Protein 1K2E (pdb70)

InterPro domains:
  IPR000086 NUDIX hydrolase domain [PF00293] (9-123)
  IPR000086 NUDIX hydrolase domain [PS51462] (3-138)
  IPR015797 NUDIX hydrolase-like domain superfamily [SSF55811] (6-139)
  IPR020084 NUDIX hydrolase, conserved site [PS00893] (34-55)

Foldseek 3Di:
DEKEFEWEADPQWTWWAQDPPRGATDGFMTHADDPHDNQVRHQVRNCVAFFFGKGFAADDPQDDDPVDGTDHQALDWDFDWDDDVVDIDTYGYRYTYIYTDDTDTDGTDTGRLVCVVVGGHDPPRNVSNVSSVVVVVVVVVVVVVVVVVVVD/DEKEFEWEADPQWTWWAADVPVRFTDGFITHDDPPDDNQVRHQVRNCVAWFFGKGFDADDPADDDPVDTDDHQALDWDFDWDDDPVDIDTYGYRYTYIYTDDTDTDGTDTGRLQCPVVGGHDPCRNVSLLSSLVRCCVVVNDPPVSSDYD

CATH classification: 3.90.79.10

Secondary structure (DSSP, 8-state):
-EEEEEE-EETTEEEEEE-TTT-SEE-SEEEPPTT--HHHHHHHHHHHHHSEEEEE-------BSSSEEE-PPPSEEEEEEEE-SS-EEEEEEEEEEEEEEEE---S-EEEEGGGGGGS-BSTTHHHHHHHHHHHHHHHHHHHHHHHHHTT-/-EEEEEE-EETTEEEEEE-TTT-SEE-SEEEPPTTS-HHHHHHHHHHHHHSEEEEEE------EETTEEE-PPPSEEEEEEEEETTEEEEEEEEEEEEEEEEE---S-EEEEGGGGGGS-B-TTHHHHHHHHHHHHHHTTSS-HHHH---

Solvent-accessible surface area: 15704 Å² total; per-residue (Å²): 68,18,8,0,5,0,0,3,20,52,146,35,79,0,0,0,12,130,33,161,144,77,34,26,40,25,3,1,16,22,94,18,96,157,129,23,18,0,13,90,0,0,64,50,12,0,72,121,25,1,15,0,55,1,62,8,42,35,122,63,85,47,19,126,50,145,54,4,39,13,69,25,21,6,17,0,0,1,21,9,52,10,142,30,138,142,112,67,50,73,28,0,3,0,0,0,4,3,103,95,79,28,47,82,66,142,96,28,71,65,13,13,32,206,66,13,124,174,22,130,15,12,46,11,0,94,92,0,4,62,28,0,68,51,39,53,131,143,74,27,112,115,71,149,118,60,56,54,117,148,147,188,91,21,9,0,11,0,0,3,20,50,148,32,84,0,0,0,13,121,37,202,142,63,36,27,28,30,15,0,10,23,80,16,81,130,136,21,8,0,10,89,0,0,66,82,11,0,87,123,52,0,8,0,47,1,57,9,36,26,121,60,100,46,18,125,39,145,51,5,41,12,69,22,23,6,14,0,0,1,23,10,62,5,159,30,139,114,101,69,54,76,27,1,7,1,4,0,3,5,103,98,80,27,50,95,71,143,92,27,81,63,18,44,7,126,60,4,119,186,50,130,34,30,53,19,4,82,86,2,0,36,23,0,1,46,16,16,86,153,90,64,143,49,69,138,136,48,11,44,37,199

Structure (mmCIF, N/CA/C/O backbone):
data_1K2E
#
_entry.id   1K2E
#
_cell.length_a   52.712
_cell.length_b   72.612
_cell.length_c   85.175
_cell.angle_alpha   90.00
_cell.angle_beta   90.00
_cell.angle_gamma   90.00
#
_symmetry.space_group_name_H-M   'P 21 21 21'
#
loop_
_entity.id
_entity.type
_entity.pdbx_description
1 polymer 'NUDIX HOMOLOG'
2 non-polymer 'SULFATE ION'
3 non-polymer 'NICKEL (II) ION'
4 non-polymer GLYCEROL
5 non-polymer 'ACETIC ACID'
6 water water
#
loop_
_atom_site.group_PDB
_atom_site.id
_atom_site.type_symbol
_atom_site.label_atom_id
_atom_site.label_alt_id
_atom_site.label_comp_id
_atom_site.label_asym_id
_atom_site.label_entity_id
_atom_site.label_seq_id
_atom_site.pdbx_PDB_ins_code
_atom_site.Cartn_x
_atom_site.Cartn_y
_atom_site.Cartn_z
_atom_site.occupancy
_atom_site.B_iso_or_equiv
_atom_site.auth_seq_id
_atom_site.auth_comp_id
_atom_site.auth_asym_id
_atom_site.auth_atom_id
_atom_site.pdbx_PDB_model_num
ATOM 1 N N . MET A 1 1 ? 5.417 12.904 19.021 1.00 21.07 1 MET A N 1
ATOM 2 C CA . MET A 1 1 ? 6.238 13.305 17.848 1.00 21.42 1 MET A CA 1
ATOM 3 C C . MET A 1 1 ? 6.029 14.797 17.595 1.00 16.97 1 MET A C 1
ATOM 4 O O . MET A 1 1 ? 5.035 15.359 18.037 1.00 14.06 1 MET A O 1
ATOM 9 N N . ILE A 1 2 ? 6.983 15.427 16.924 1.00 14.89 2 ILE A N 1
ATOM 10 C CA . ILE A 1 2 ? 6.873 16.851 16.630 1.00 13.25 2 ILE A CA 1
ATOM 11 C C . ILE A 1 2 ? 6.050 17.042 15.361 1.00 12.88 2 ILE A C 1
ATOM 12 O O . ILE A 1 2 ? 6.284 16.404 14.332 1.00 12.50 2 ILE A O 1
ATOM 17 N N . VAL A 1 3 ? 5.085 17.933 15.421 1.00 11.66 3 VAL A N 1
ATOM 18 C CA . VAL A 1 3 ? 4.280 18.208 14.242 1.00 11.68 3 VAL A CA 1
ATOM 19 C C . VAL A 1 3 ? 4.203 19.721 14.095 1.00 11.56 3 VAL A C 1
ATOM 20 O O . VAL A 1 3 ? 4.641 20.479 14.961 1.00 12.15 3 VAL A O 1
ATOM 24 N N . THR A 1 4 ? 3.638 20.175 13.000 1.00 12.16 4 THR A N 1
ATOM 25 C CA . THR A 1 4 ? 3.525 21.618 12.830 1.00 11.55 4 THR A CA 1
ATOM 26 C C . THR A 1 4 ? 2.218 21.909 12.080 1.00 11.38 4 THR A C 1
ATOM 27 O O . THR A 1 4 ? 1.684 21.058 11.350 1.00 13.49 4 THR A O 1
ATOM 31 N N . SER A 1 5 ? 1.694 23.109 12.271 1.00 10.59 5 SER A N 1
ATOM 32 C CA . SER A 1 5 ? 0.431 23.528 11.646 1.00 11.52 5 SER A CA 1
ATOM 33 C C . SER A 1 5 ? 0.558 24.981 11.180 1.00 10.64 5 SER A C 1
ATOM 34 O O . SER A 1 5 ? 1.400 25.721 11.670 1.00 9.39 5 SER A O 1
ATOM 37 N N . GLY A 1 6 ? -0.278 25.390 10.224 1.00 12.60 6 GLY A N 1
ATOM 38 C CA . GLY A 1 6 ? -0.216 26.770 9.767 1.00 9.35 6 GLY A CA 1
ATOM 39 C C . GLY A 1 6 ? -1.602 27.396 9.841 1.00 9.73 6 GLY A C 1
ATOM 40 O O . GLY A 1 6 ? -2.586 26.811 9.387 1.00 10.33 6 GLY A O 1
ATOM 41 N N . VAL A 1 7 ? -1.665 28.603 10.393 1.00 8.83 7 VAL A N 1
ATOM 42 C CA . VAL A 1 7 ? -2.933 29.315 10.554 1.00 6.52 7 VAL A CA 1
ATOM 43 C C . VAL A 1 7 ? -2.958 30.469 9.535 1.00 9.68 7 VAL A C 1
ATOM 44 O O . VAL A 1 7 ? -2.159 31.411 9.646 1.00 10.72 7 VAL A O 1
ATOM 48 N N . LEU A 1 8 ? -3.871 30.375 8.571 1.00 9.77 8 LEU A N 1
ATOM 49 C CA . LEU A 1 8 ? -3.977 31.382 7.496 1.00 9.60 8 LEU A CA 1
ATOM 50 C C . LEU A 1 8 ? -5.354 32.006 7.593 1.00 9.74 8 LEU A C 1
ATOM 51 O O . LEU A 1 8 ? -6.351 31.316 7.427 1.00 11.54 8 LEU A O 1
ATOM 56 N N . VAL A 1 9 ? -5.398 33.296 7.885 1.00 11.30 9 VAL A N 1
ATOM 57 C CA . VAL A 1 9 ? -6.663 33.998 8.006 1.00 12.61 9 VAL A CA 1
ATOM 58 C C . VAL A 1 9 ? -6.647 35.158 7.009 1.00 13.59 9 VAL A C 1
ATOM 59 O O . VAL A 1 9 ? -5.705 35.985 7.016 1.00 12.99 9 VAL A O 1
ATOM 63 N N . GLU A 1 10 ? -7.675 35.203 6.169 1.00 12.50 10 GLU A N 1
ATOM 64 C CA . GLU A 1 10 ? -7.812 36.279 5.178 1.00 15.29 10 GLU A CA 1
ATOM 65 C C . GLU A 1 10 ? -9.273 36.735 5.145 1.00 15.71 10 GLU A C 1
ATOM 66 O O . GLU A 1 10 ? -10.165 35.907 5.040 1.00 15.43 10 GLU A O 1
ATOM 72 N N . ASN A 1 11 ? -9.488 38.051 5.216 1.00 17.86 11 ASN A N 1
ATOM 73 C CA . ASN A 1 11 ? -10.851 38.604 5.146 1.00 20.51 11 ASN A CA 1
ATOM 74 C C . ASN A 1 11 ? -11.832 37.894 6.090 1.00 19.44 11 ASN A C 1
ATOM 75 O O . ASN A 1 11 ? -12.917 37.509 5.676 1.00 19.28 11 ASN A O 1
ATOM 80 N N . GLY A 1 12 ? -11.433 37.731 7.348 1.00 17.67 12 GLY A N 1
ATOM 81 C CA . GLY A 1 12 ? -12.290 37.108 8.332 1.00 16.89 12 GLY A CA 1
ATOM 82 C C . GLY A 1 12 ? -12.557 35.626 8.164 1.00 15.53 12 GLY A C 1
ATOM 83 O O . GLY A 1 12 ? -13.483 35.103 8.787 1.00 17.31 12 GLY A O 1
ATOM 84 N N . LYS A 1 13 ? -11.790 34.940 7.332 1.00 15.46 13 LYS A N 1
ATOM 85 C CA . LYS A 1 13 ? -12.016 33.507 7.157 1.00 14.97 13 LYS A CA 1
ATOM 86 C C . LYS A 1 13 ? -10.708 32.785 7.422 1.00 14.83 13 LYS A C 1
ATOM 87 O O . LYS A 1 13 ? -9.651 33.318 7.102 1.00 11.89 13 LYS A O 1
ATOM 9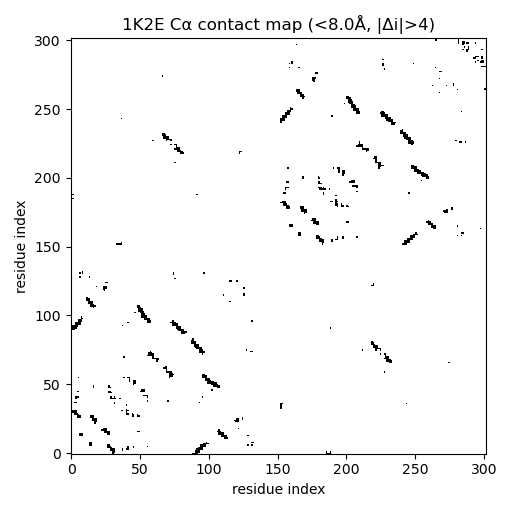3 N N . VAL A 1 14 ? -10.786 31.581 7.974 1.00 13.10 14 VAL A N 1
ATOM 94 C CA . VAL A 1 14 ? -9.577 30.806 8.240 1.00 12.94 14 VAL A CA 1
ATOM 95 C C . VAL A 1 14 ? -9.620 29.556 7.355 1.00 12.98 14 VAL A C 1
ATOM 96 O O . VAL A 1 14 ? -10.676 28.931 7.193 1.00 10.59 14 VAL A O 1
ATOM 100 N N . LEU A 1 15 ? -8.478 29.195 6.772 1.00 10.76 15 LEU A N 1
ATOM 101 C CA . LEU A 1 15 ? -8.471 28.034 5.889 1.00 7.69 15 LEU A CA 1
ATOM 102 C C . LEU A 1 15 ? -8.274 26.758 6.680 1.00 11.41 15 LEU A C 1
ATOM 103 O O . LEU A 1 15 ? -7.205 26.555 7.224 1.00 12.41 15 LEU A O 1
ATOM 108 N N . LEU A 1 16 ? -9.302 25.897 6.727 1.00 11.80 16 LEU A N 1
ATOM 109 C CA . LEU A 1 16 ? -9.176 24.649 7.465 1.00 10.44 16 LEU A CA 1
ATOM 110 C C . LEU A 1 16 ? -9.397 23.488 6.506 1.00 11.46 16 LEU A C 1
ATOM 111 O O . LEU A 1 16 ? -10.037 23.645 5.459 1.00 12.62 16 LEU A O 1
ATOM 116 N N . VAL A 1 17 ? -8.895 22.318 6.907 1.00 11.00 17 VAL A N 1
ATOM 117 C CA . VAL A 1 17 ? -9.052 21.109 6.106 1.00 10.16 17 VAL A CA 1
ATOM 118 C C . VAL A 1 17 ? -9.631 20.045 7.010 1.00 12.84 17 VAL A C 1
ATOM 119 O O . VAL A 1 17 ? -9.571 20.174 8.236 1.00 13.63 17 VAL A O 1
ATOM 123 N N . LYS A 1 18 ? -10.230 19.017 6.424 1.00 11.49 18 LYS A N 1
ATOM 124 C CA . LYS A 1 18 ? -10.752 17.936 7.247 1.00 13.61 18 LYS A CA 1
ATOM 125 C C . LYS A 1 18 ? -9.568 17.084 7.733 1.00 12.14 18 LYS A C 1
ATOM 126 O O . LYS A 1 18 ? -8.680 16.713 6.964 1.00 13.68 18 LYS A O 1
ATOM 132 N N . HIS A 1 19 ? -9.550 16.786 9.027 1.00 11.00 19 HIS A N 1
ATOM 133 C CA . HIS A 1 19 ? -8.489 15.965 9.607 1.00 12.38 19 HIS A CA 1
ATOM 134 C C . HIS A 1 19 ? -8.524 14.634 8.879 1.00 14.95 19 HIS A C 1
ATOM 135 O O . HIS A 1 19 ? -9.590 14.053 8.700 1.00 16.01 19 HIS A O 1
ATOM 142 N N . LYS A 1 20 ? -7.352 14.165 8.453 1.00 19.19 20 LYS A N 1
ATOM 143 C CA . LYS A 1 20 ? -7.243 12.942 7.662 1.00 22.10 20 LYS A CA 1
ATOM 144 C C . LYS A 1 20 ? -7.876 11.715 8.269 1.00 21.39 20 LYS A C 1
ATOM 145 O O . LYS A 1 20 ? -8.400 10.872 7.542 1.00 23.26 20 LYS A O 1
ATOM 151 N N . ARG A 1 21 ? -7.811 11.601 9.592 1.00 19.63 21 ARG A N 1
ATOM 152 C CA . ARG A 1 21 ? -8.398 10.454 10.265 1.00 22.49 21 ARG A CA 1
ATOM 153 C C . ARG A 1 21 ? -9.679 10.713 11.059 1.00 22.58 21 ARG A C 1
ATOM 154 O O . ARG A 1 21 ? -10.520 9.823 11.142 1.00 19.23 21 ARG A O 1
ATOM 162 N N . LEU A 1 22 ? -9.819 11.919 11.631 1.00 19.43 22 LEU A N 1
ATOM 163 C CA . LEU A 1 22 ? -10.980 12.280 12.464 1.00 15.33 22 LEU A CA 1
ATOM 164 C C . LEU A 1 22 ? -12.065 13.114 11.753 1.00 14.49 22 LEU A C 1
ATOM 165 O O . LEU A 1 22 ? -13.156 13.291 12.298 1.00 14.57 22 LEU A O 1
ATOM 170 N N . GLY A 1 23 ? -11.736 13.643 10.574 1.00 15.50 23 GLY A N 1
ATOM 171 C CA . GLY A 1 23 ? -12.665 14.426 9.767 1.00 15.26 23 GLY A CA 1
ATOM 172 C C . GLY A 1 23 ? -12.858 15.845 10.250 1.00 12.46 23 GLY A C 1
ATOM 173 O O . GLY A 1 23 ? -13.033 16.777 9.428 1.00 14.42 23 GLY A O 1
ATOM 174 N N . VAL A 1 24 ? -12.819 16.030 11.568 1.00 13.42 24 VAL A N 1
ATOM 175 C CA . VAL A 1 24 ? -13.039 17.360 12.135 1.00 12.16 24 VAL A CA 1
ATOM 176 C C . VAL A 1 24 ? -12.114 18.384 11.512 1.00 12.54 24 VAL A C 1
ATOM 177 O O . VAL A 1 24 ? -10.996 18.066 11.110 1.00 12.89 24 VAL A O 1
ATOM 181 N N . TYR A 1 25 ? -12.569 19.633 11.477 1.00 11.51 25 TYR A N 1
ATOM 182 C CA . TYR A 1 25 ? -11.775 20.666 10.827 1.00 10.30 25 TYR A CA 1
ATOM 183 C C . TYR A 1 25 ? -10.571 21.096 11.614 1.00 12.03 25 TYR A C 1
ATOM 184 O O . TYR A 1 25 ? -10.645 21.341 12.803 1.00 9.83 25 TYR A O 1
ATOM 193 N N . ILE A 1 26 ? -9.452 21.253 10.915 1.00 9.81 26 ILE A N 1
ATOM 194 C CA . ILE A 1 26 ? -8.218 21.612 11.585 1.00 10.87 26 ILE A CA 1
ATOM 195 C C . ILE A 1 26 ? -7.349 22.431 10.644 1.00 11.83 26 ILE A C 1
ATOM 196 O O . ILE A 1 26 ? -7.591 22.410 9.439 1.00 8.54 26 ILE A O 1
ATOM 201 N N . TYR A 1 27 ? -6.376 23.171 11.196 1.00 10.15 27 TYR A N 1
ATOM 202 C CA . TYR A 1 27 ? -5.489 23.929 10.336 1.00 10.13 27 TYR A CA 1
ATOM 203 C C . TYR A 1 27 ? -4.615 22.928 9.638 1.00 11.46 27 TYR A C 1
ATOM 204 O O . TYR A 1 27 ? -4.320 21.858 10.179 1.00 10.20 27 TYR A O 1
ATOM 213 N N . PRO A 1 28 ? -4.171 23.254 8.408 1.00 9.62 28 PRO A N 1
ATOM 214 C CA . PRO A 1 28 ? -3.309 22.295 7.707 1.00 10.56 28 PRO A CA 1
ATOM 215 C C . PRO A 1 28 ? -2.015 22.107 8.512 1.00 13.27 28 PRO A C 1
ATOM 216 O O . PRO A 1 28 ? -1.526 23.033 9.172 1.00 12.61 28 PRO A O 1
ATOM 220 N N . GLY A 1 29 ? -1.451 20.909 8.430 1.00 13.92 29 GLY A N 1
ATOM 221 C CA . GLY A 1 29 ? -0.215 20.607 9.125 1.00 14.58 29 GLY A CA 1
ATOM 222 C C . GLY A 1 29 ? 0.059 19.113 9.088 1.00 14.29 29 GLY A C 1
ATOM 223 O O . GLY A 1 29 ? -0.640 18.340 8.400 1.00 14.45 29 GLY A O 1
ATOM 224 N N . GLY A 1 30 ? 1.067 18.698 9.841 1.00 14.97 30 GLY A N 1
ATOM 225 C CA . GLY A 1 30 ? 1.397 17.290 9.887 1.00 14.41 30 GLY A CA 1
ATOM 226 C C . GLY A 1 30 ? 2.737 17.093 10.546 1.00 15.06 30 GLY A C 1
ATOM 227 O O . GLY A 1 30 ? 3.352 18.026 11.065 1.00 13.28 30 GLY A O 1
ATOM 228 N N . HIS A 1 31 ? 3.217 15.859 10.483 1.00 16.40 31 HIS A N 1
ATOM 229 C CA . HIS A 1 31 ? 4.483 15.498 11.110 1.00 16.69 31 HIS A CA 1
ATOM 230 C C . HIS A 1 31 ? 5.689 16.163 10.446 1.00 17.04 31 HIS A C 1
ATOM 231 O O . HIS A 1 31 ? 5.697 16.377 9.244 1.00 15.78 31 HIS A O 1
ATOM 238 N N . VAL A 1 32 ? 6.705 16.503 11.220 1.00 16.67 32 VAL A N 1
ATOM 239 C CA . VAL A 1 32 ? 7.905 17.085 10.629 1.00 18.54 32 VAL A CA 1
ATOM 240 C C . VAL A 1 32 ? 8.700 15.850 10.185 1.00 22.63 32 VAL A C 1
ATOM 241 O O . VAL A 1 32 ? 8.919 14.965 11.005 1.00 24.75 32 VAL A O 1
ATOM 245 N N . GLU A 1 33 ? 9.084 15.767 8.904 1.00 24.25 33 GLU A N 1
ATOM 246 C CA . GLU A 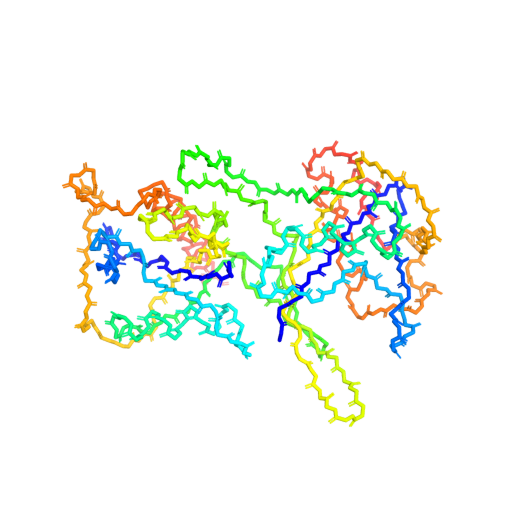1 33 ? 9.828 14.589 8.401 1.00 30.16 33 GLU A CA 1
ATOM 247 C C . GLU A 1 33 ? 11.237 14.561 8.983 1.00 32.47 33 GLU A C 1
ATOM 248 O O . GLU A 1 33 ? 11.722 15.560 9.501 1.00 28.01 33 GLU A O 1
ATOM 254 N N . HIS A 1 34 ? 11.897 13.411 8.872 1.00 36.75 34 HIS A N 1
ATOM 255 C CA . HIS A 1 34 ? 13.233 13.215 9.440 1.00 40.30 34 HIS A CA 1
ATOM 256 C C . HIS A 1 34 ? 14.300 14.274 9.227 1.00 38.51 34 HIS A C 1
ATOM 257 O O . HIS A 1 34 ? 14.945 14.695 10.190 1.00 40.52 34 HIS A O 1
ATOM 264 N N . ASN A 1 35 ? 14.557 14.697 8.007 1.00 35.87 35 ASN A N 1
ATOM 265 C CA . ASN A 1 35 ? 15.565 15.739 7.940 1.00 36.30 35 ASN A CA 1
ATOM 266 C C . ASN A 1 35 ? 15.002 17.071 7.458 1.00 33.58 35 ASN A C 1
ATOM 267 O O . ASN A 1 35 ? 15.669 17.783 6.715 1.00 35.54 35 ASN A O 1
ATOM 272 N N . GLU A 1 36 ? 13.773 17.416 7.838 1.00 26.66 36 GLU A N 1
ATOM 273 C CA . GLU A 1 36 ? 13.284 18.730 7.406 1.00 21.22 36 GLU A CA 1
ATOM 274 C C . GLU A 1 36 ? 13.070 19.553 8.660 1.00 18.12 36 GLU A C 1
ATOM 275 O O . GLU A 1 36 ? 12.889 19.003 9.748 1.00 15.02 36 GLU A O 1
ATOM 281 N N . THR A 1 37 ? 13.120 20.865 8.524 1.00 16.20 37 THR A N 1
ATOM 282 C CA . THR A 1 37 ? 12.913 21.732 9.674 1.00 15.69 37 THR A CA 1
ATOM 283 C C . THR A 1 37 ? 11.396 21.945 9.785 1.00 14.03 37 THR A C 1
ATOM 284 O O . THR A 1 37 ? 10.671 21.647 8.837 1.00 14.74 37 THR A O 1
ATOM 288 N N . PRO A 1 38 ? 10.902 22.394 10.966 1.00 12.73 38 PRO A N 1
ATOM 289 C CA . PRO A 1 38 ? 9.458 22.642 11.123 1.00 13.19 38 PRO A CA 1
ATOM 290 C C . PRO A 1 38 ? 9.011 23.723 10.124 1.00 10.20 38 PRO A C 1
ATOM 291 O O . PRO A 1 38 ? 7.865 23.764 9.724 1.00 11.38 38 PRO A O 1
ATOM 295 N N . ILE A 1 39 ? 9.920 24.639 9.800 1.00 10.79 39 ILE A N 1
ATOM 296 C CA . ILE A 1 39 ? 9.616 25.708 8.839 1.00 10.80 39 ILE A CA 1
ATOM 297 C C . ILE A 1 39 ? 9.352 25.085 7.458 1.00 11.88 39 ILE A C 1
ATOM 298 O O . ILE A 1 39 ? 8.355 25.407 6.789 1.00 13.29 39 ILE A O 1
ATOM 303 N N . GLU A 1 40 ? 10.246 24.198 7.020 1.00 11.82 40 GLU A N 1
ATOM 304 C CA . GLU A 1 40 ? 10.048 23.536 5.723 1.00 12.82 40 GLU A CA 1
ATOM 305 C C . GLU A 1 40 ? 8.797 22.646 5.787 1.00 11.52 40 GLU A C 1
ATOM 306 O O . GLU A 1 40 ? 8.039 22.537 4.817 1.00 10.56 40 GLU A O 1
ATOM 312 N N . ALA A 1 41 ? 8.590 21.997 6.920 1.00 10.43 41 ALA A N 1
ATOM 313 C CA . ALA A 1 41 ? 7.440 21.107 7.049 1.00 12.98 41 ALA A CA 1
ATOM 314 C C . ALA A 1 41 ? 6.106 21.818 6.945 1.00 13.15 41 ALA A C 1
ATOM 315 O O . ALA A 1 41 ? 5.160 21.327 6.293 1.00 12.95 41 ALA A O 1
ATOM 317 N N . VAL A 1 42 ? 5.981 22.960 7.619 1.00 12.26 42 VAL A N 1
ATOM 318 C CA . VAL A 1 42 ? 4.663 23.603 7.555 1.00 12.29 42 VAL A CA 1
ATOM 319 C C . VAL A 1 42 ? 4.386 24.079 6.105 1.00 13.15 42 VAL A C 1
ATOM 320 O O . VAL A 1 42 ? 3.272 23.981 5.611 1.00 10.39 42 VAL A O 1
ATOM 324 N N . LYS A 1 43 ? 5.406 24.584 5.425 1.00 11.49 43 LYS A N 1
ATOM 325 C CA . LYS A 1 43 ? 5.211 25.016 4.010 1.00 13.64 43 LYS A CA 1
ATOM 326 C C . LYS A 1 43 ? 4.760 23.844 3.154 1.00 13.04 43 LYS A C 1
ATOM 327 O O . LYS A 1 43 ? 3.804 23.933 2.376 1.00 14.60 43 LYS A O 1
ATOM 333 N N . ARG A 1 44 ? 5.497 22.738 3.276 1.00 12.30 44 ARG A N 1
ATOM 334 C CA . ARG A 1 44 ? 5.186 21.527 2.506 1.00 12.66 44 ARG A CA 1
ATOM 335 C C . ARG A 1 44 ? 3.790 20.997 2.794 1.00 12.95 44 ARG A C 1
ATOM 336 O O . ARG A 1 44 ? 2.994 20.723 1.880 1.00 13.99 44 ARG A O 1
ATOM 344 N N . GLU A 1 45 ? 3.488 20.816 4.076 1.00 11.98 45 GLU A N 1
ATOM 345 C CA . GLU A 1 45 ? 2.160 20.323 4.447 1.00 13.79 45 GLU A CA 1
ATOM 346 C C . GLU A 1 45 ? 1.021 21.216 3.989 1.00 11.75 45 GLU A C 1
ATOM 347 O O . GLU A 1 45 ? -0.025 20.722 3.555 1.00 11.99 45 GLU A O 1
ATOM 353 N N . PHE A 1 46 ? 1.202 22.520 4.116 1.00 11.67 46 PHE A N 1
ATOM 354 C CA . PHE A 1 46 ? 0.130 23.435 3.756 1.00 13.85 46 PHE A CA 1
ATOM 355 C C . PHE A 1 46 ? -0.148 23.333 2.248 1.00 15.32 46 PHE A C 1
ATOM 356 O O . PHE A 1 46 ? -1.305 23.200 1.829 1.00 14.76 46 PHE A O 1
ATOM 364 N N . GLU A 1 47 ? 0.908 23.339 1.436 1.00 17.42 47 GLU A N 1
ATOM 365 C CA . GLU A 1 47 ? 0.687 23.258 0.003 1.00 18.34 47 GLU A CA 1
ATOM 366 C C . GLU A 1 47 ? 0.205 21.886 -0.466 1.00 18.37 47 GLU A C 1
ATOM 367 O O . GLU A 1 47 ? -0.619 21.809 -1.368 1.00 16.39 47 GLU A O 1
ATOM 373 N N . GLU A 1 48 ? 0.639 20.811 0.180 1.00 19.00 48 GLU A N 1
ATOM 374 C CA . GLU A 1 48 ? 0.165 19.487 -0.200 1.00 20.18 48 GLU A CA 1
ATOM 375 C C . GLU A 1 48 ? -1.297 19.317 0.186 1.00 19.11 48 GLU A C 1
ATOM 376 O O . GLU A 1 48 ? -2.053 18.688 -0.537 1.00 18.87 48 GLU A O 1
ATOM 382 N N . GLU A 1 49 ? -1.698 19.878 1.325 1.00 15.67 49 GLU A N 1
ATOM 383 C CA . GLU A 1 49 ? -3.070 19.714 1.769 1.00 16.54 49 GLU A CA 1
ATOM 384 C C . GLU A 1 49 ? -4.082 20.694 1.220 1.00 16.25 49 GLU A C 1
ATOM 385 O O . GLU A 1 49 ? -5.266 20.402 1.267 1.00 16.42 49 GLU A O 1
ATOM 391 N N . THR A 1 50 ? -3.636 21.832 0.694 1.00 15.34 50 THR A N 1
ATOM 392 C CA . THR A 1 50 ? -4.573 22.833 0.198 1.00 15.65 50 THR A CA 1
ATOM 393 C C . THR A 1 50 ? -4.279 23.415 -1.181 1.00 16.39 50 THR A C 1
ATOM 394 O O . THR A 1 50 ? -5.149 24.066 -1.762 1.00 18.79 50 THR A O 1
ATOM 398 N N . GLY A 1 51 ? -3.037 23.241 -1.641 1.00 16.20 51 GLY A N 1
ATOM 399 C CA . GLY A 1 51 ? -2.604 23.798 -2.914 1.00 15.87 51 GLY A CA 1
ATOM 400 C C . GLY A 1 51 ? -2.106 25.230 -2.769 1.00 18.86 51 GLY A C 1
ATOM 401 O O . GLY A 1 51 ? -1.601 25.840 -3.723 1.00 16.32 51 GLY A O 1
ATOM 402 N N . ILE A 1 52 ? -2.262 25.800 -1.574 1.00 17.11 52 ILE A N 1
ATOM 403 C CA . ILE A 1 52 ? -1.829 27.174 -1.355 1.00 16.88 52 ILE A CA 1
ATOM 404 C C . ILE A 1 52 ? -0.410 27.219 -0.793 1.00 16.40 52 ILE A C 1
ATOM 405 O O . ILE A 1 52 ? -0.045 26.398 0.057 1.00 15.15 52 ILE A O 1
ATOM 410 N N . VAL A 1 53 ? 0.394 28.147 -1.314 1.00 13.85 53 VAL A N 1
ATOM 411 C CA . VAL A 1 53 ? 1.780 28.300 -0.854 1.00 15.00 53 VAL A CA 1
ATOM 412 C C . VAL A 1 53 ? 1.819 29.379 0.226 1.00 12.67 53 VAL A C 1
ATOM 413 O O . VAL A 1 53 ? 1.257 30.477 0.060 1.00 12.09 53 VAL A O 1
ATOM 417 N N . VAL A 1 54 ? 2.477 29.083 1.344 1.00 11.36 54 VAL A N 1
ATOM 418 C CA . VAL A 1 54 ? 2.534 30.051 2.435 1.00 11.87 54 VAL A CA 1
ATOM 419 C C . VAL A 1 54 ? 3.929 30.256 2.951 1.00 11.59 54 VAL A C 1
ATOM 420 O O . VAL A 1 54 ? 4.838 29.510 2.624 1.00 13.12 54 VAL A O 1
ATOM 424 N N . GLU A 1 55 ? 4.085 31.281 3.774 1.00 13.76 55 GLU A N 1
ATOM 425 C CA . GLU A 1 55 ? 5.371 31.568 4.417 1.00 14.84 55 GLU A CA 1
ATOM 426 C C . GLU A 1 55 ? 5.041 31.779 5.904 1.00 13.88 55 GLU A C 1
ATOM 427 O O . GLU A 1 55 ? 4.169 32.578 6.242 1.00 13.33 55 GLU A O 1
ATOM 433 N N . PRO A 1 56 ? 5.709 31.045 6.801 1.00 13.25 56 PRO A N 1
ATOM 434 C CA . PRO A 1 56 ? 5.458 31.202 8.251 1.00 13.17 56 PRO A CA 1
ATOM 435 C C . PRO A 1 56 ? 5.976 32.576 8.674 1.00 16.08 56 PRO A C 1
ATOM 436 O O . PRO A 1 56 ? 7.038 33.001 8.217 1.00 14.62 56 PRO A O 1
ATOM 440 N N . ILE A 1 57 ? 5.229 33.292 9.506 1.00 13.74 57 ILE A N 1
ATOM 441 C CA . ILE A 1 57 ? 5.703 34.585 9.999 1.00 14.83 57 ILE A CA 1
ATOM 442 C C . ILE A 1 57 ? 5.764 34.421 11.499 1.00 15.46 57 ILE A C 1
ATOM 443 O O . ILE A 1 57 ? 5.544 33.307 11.993 1.00 18.16 57 ILE A O 1
ATOM 448 N N . GLY A 1 58 ? 6.101 35.464 12.252 1.00 13.95 58 GLY A N 1
ATOM 449 C CA . GLY A 1 58 ? 6.202 35.256 13.692 1.00 12.62 58 GLY A CA 1
ATOM 450 C C . GLY A 1 58 ? 7.305 36.153 14.214 1.00 13.09 58 GLY A C 1
ATOM 451 O O . GLY A 1 58 ? 8.124 36.642 13.455 1.00 12.93 58 GLY A O 1
ATOM 452 N N . PHE A 1 59 ? 7.327 36.371 15.517 1.00 13.27 59 PHE A N 1
ATOM 453 C CA . PHE A 1 59 ? 8.326 37.254 16.090 1.00 14.32 59 PHE A CA 1
ATOM 454 C C . PHE A 1 59 ? 9.752 36.753 15.864 1.00 17.06 59 PHE A C 1
ATOM 455 O O . PHE A 1 59 ? 10.006 35.561 15.921 1.00 14.17 59 PHE A O 1
ATOM 463 N N . THR A 1 60 ? 10.669 37.673 15.596 1.00 14.03 60 THR A N 1
ATOM 464 C CA . THR A 1 60 ? 12.063 37.310 15.506 1.00 15.57 60 THR A CA 1
ATOM 465 C C . THR A 1 60 ? 12.862 38.492 16.039 1.00 17.91 60 THR A C 1
ATOM 466 O O . THR A 1 60 ? 12.431 39.644 15.866 1.00 16.71 60 THR A O 1
ATOM 470 N N . TYR A 1 61 ? 14.003 38.209 16.668 1.00 13.95 61 TYR A N 1
ATOM 471 C CA . TYR A 1 61 ? 14.890 39.259 17.122 1.00 17.33 61 TYR A CA 1
ATOM 472 C C . TYR A 1 61 ? 15.686 39.740 15.900 1.00 19.24 61 TYR A C 1
ATOM 473 O O . TYR A 1 61 ? 16.288 40.795 15.935 1.00 23.34 61 TYR A O 1
ATOM 482 N N . GLY A 1 62 ? 15.672 38.984 14.806 1.00 21.26 62 GLY A N 1
ATOM 483 C CA . GLY A 1 62 ? 16.417 39.410 13.626 1.00 20.91 62 GLY A CA 1
ATOM 484 C C . GLY A 1 62 ? 17.864 38.904 13.557 1.00 24.34 62 GLY A C 1
ATOM 485 O O . GLY A 1 62 ? 18.672 39.420 12.775 1.00 24.82 62 GLY A O 1
ATOM 486 N N . ILE A 1 63 ? 18.218 37.894 14.353 1.00 21.63 63 ILE A N 1
ATOM 487 C CA . ILE A 1 63 ? 19.607 37.393 14.319 1.00 20.56 63 ILE A CA 1
ATOM 488 C C . ILE A 1 63 ? 19.866 36.659 13.005 1.00 20.05 63 ILE A C 1
ATOM 489 O O . ILE A 1 63 ? 19.116 35.765 12.607 1.00 17.64 63 ILE A O 1
ATOM 494 N N . ILE A 1 64 ? 20.934 37.049 12.321 1.00 17.91 64 ILE A N 1
ATOM 495 C CA . ILE A 1 64 ? 21.306 36.401 11.101 1.00 18.87 64 ILE A CA 1
ATOM 496 C C . ILE A 1 64 ? 22.785 36.707 10.790 1.00 23.17 64 ILE A C 1
ATOM 497 O O . ILE A 1 64 ? 23.237 37.892 10.792 1.00 20.85 64 ILE A O 1
ATOM 502 N N . ASP A 1 65 ? 23.540 35.635 10.595 1.00 21.43 65 ASP A N 1
ATOM 503 C CA . ASP A 1 65 ? 24.944 35.771 10.243 1.00 22.52 65 ASP A CA 1
ATOM 504 C C . ASP A 1 65 ? 25.444 34.479 9.650 1.00 21.85 65 ASP A C 1
ATOM 505 O O . ASP A 1 65 ? 24.648 33.611 9.291 1.00 19.14 65 ASP A O 1
ATOM 510 N N . GLU A 1 66 ? 26.762 34.364 9.532 1.00 21.52 66 GLU A N 1
ATOM 511 C CA . GLU A 1 66 ? 27.400 33.211 8.913 1.00 23.16 66 GLU A CA 1
ATOM 512 C C . GLU A 1 66 ? 27.287 31.929 9.704 1.00 19.51 66 GLU A C 1
ATOM 513 O O . GLU A 1 66 ? 27.512 30.842 9.161 1.00 18.31 66 GLU A O 1
ATOM 519 N N . ASN A 1 67 ? 26.940 32.066 10.979 1.00 16.25 67 ASN A N 1
ATOM 520 C CA . ASN A 1 67 ? 26.855 30.926 11.862 1.00 14.96 67 ASN A CA 1
ATOM 521 C C . ASN A 1 67 ? 25.441 30.460 12.158 1.00 14.68 67 ASN A C 1
ATOM 522 O O . ASN A 1 67 ? 25.255 29.306 12.530 1.00 13.56 67 ASN A O 1
ATOM 527 N N . ALA A 1 68 ? 24.460 31.346 11.993 1.00 15.01 68 ALA A N 1
ATOM 528 C CA . ALA A 1 68 ? 23.085 30.930 12.292 1.00 14.40 68 ALA A CA 1
ATOM 529 C C . ALA A 1 68 ? 22.069 31.916 11.781 1.00 16.69 68 ALA A C 1
ATOM 530 O O . ALA A 1 68 ? 22.348 33.121 11.662 1.00 18.75 68 ALA A O 1
ATOM 532 N N . VAL A 1 69 ? 20.875 31.424 11.497 1.00 13.64 69 VAL A N 1
ATOM 533 C CA . VAL A 1 69 ? 19.818 32.333 11.073 1.00 14.83 69 VAL A CA 1
ATOM 534 C C . VAL A 1 69 ? 18.598 32.068 11.978 1.00 15.13 69 VAL A C 1
ATOM 535 O O . VAL A 1 69 ? 18.187 30.925 12.177 1.00 16.15 69 VAL A O 1
ATOM 539 N N . GLU A 1 70 ? 18.065 33.116 12.575 1.00 12.02 70 GLU A N 1
ATOM 540 C CA . GLU A 1 70 ? 16.916 32.944 13.470 1.00 12.75 70 GLU A CA 1
ATOM 541 C C . GLU A 1 70 ? 15.665 32.586 12.663 1.00 12.35 70 GLU A C 1
ATOM 542 O O . GLU A 1 70 ? 15.516 33.054 11.544 1.00 13.49 70 GLU A O 1
ATOM 548 N N . ARG A 1 71 ? 14.791 31.718 13.201 1.00 11.74 71 ARG A N 1
ATOM 549 C CA . ARG A 1 71 ? 13.512 31.429 12.515 1.00 11.86 71 ARG A CA 1
ATOM 550 C C . ARG A 1 71 ? 12.378 31.990 13.368 1.00 11.95 71 ARG A C 1
ATOM 551 O O . ARG A 1 71 ? 12.503 32.119 14.594 1.00 11.95 71 ARG A O 1
ATOM 559 N N . PRO A 1 72 ? 11.252 32.319 12.731 1.00 12.03 72 PRO A N 1
ATOM 560 C CA . PRO A 1 72 ? 10.150 32.884 13.497 1.00 12.83 72 PRO A CA 1
ATOM 561 C C . PRO A 1 72 ? 9.513 32.026 14.548 1.00 12.84 72 PRO A C 1
ATOM 562 O O . PRO A 1 72 ? 9.401 30.805 14.424 1.00 11.19 72 PRO A O 1
ATOM 566 N N . MET A 1 73 ? 9.097 32.699 15.612 1.00 11.93 73 MET A N 1
ATOM 567 C CA . MET A 1 73 ? 8.436 32.022 16.711 1.00 11.74 73 MET A CA 1
ATOM 568 C C . MET A 1 73 ? 7.038 31.558 16.300 1.00 9.44 73 MET A C 1
ATOM 569 O O . MET A 1 73 ? 6.312 32.273 15.607 1.00 12.44 73 MET A O 1
ATOM 574 N N . PRO A 1 74 ? 6.648 30.354 16.717 1.00 10.99 74 PRO A N 1
ATOM 575 C CA . PRO A 1 74 ? 5.301 29.868 16.390 1.00 10.97 74 PRO A CA 1
ATOM 576 C C . PRO A 1 74 ? 4.320 30.795 17.121 1.00 12.53 74 PRO A C 1
ATOM 577 O O . PRO A 1 74 ? 4.666 31.430 18.121 1.00 11.68 74 PRO A O 1
ATOM 581 N N . LEU A 1 75 ? 3.079 30.813 16.652 1.00 11.73 75 LEU A N 1
ATOM 582 C CA . LEU A 1 75 ? 2.009 31.568 17.294 1.00 10.73 75 LEU A CA 1
ATOM 583 C C . LEU A 1 75 ? 1.759 30.965 18.696 1.00 11.45 75 LEU A C 1
ATOM 584 O O . LEU A 1 75 ? 1.571 31.674 19.684 1.00 11.78 75 LEU A O 1
ATOM 589 N N . VAL A 1 76 ? 1.765 29.638 18.783 1.00 11.49 76 VAL A N 1
ATOM 590 C CA . VAL A 1 76 ? 1.537 28.973 20.060 1.00 8.84 76 VAL A CA 1
ATOM 591 C C . VAL A 1 76 ? 2.062 27.536 19.921 1.00 12.02 76 VAL A C 1
ATOM 592 O O . VAL A 1 76 ? 2.151 27.025 18.792 1.00 9.76 76 VAL A O 1
ATOM 596 N N . ILE A 1 77 ? 2.452 26.912 21.031 1.00 8.20 77 ILE A N 1
ATOM 597 C CA . ILE A 1 77 ? 2.925 25.530 20.947 1.00 9.55 77 ILE A CA 1
ATOM 598 C C . ILE A 1 77 ? 2.012 24.700 21.833 1.00 11.49 77 ILE A C 1
ATOM 599 O O . ILE A 1 77 ? 1.942 24.937 23.034 1.00 10.12 77 ILE A O 1
ATOM 604 N N . LEU A 1 78 ? 1.295 23.751 21.235 1.00 10.88 78 LEU A N 1
ATOM 605 C CA . LEU A 1 78 ? 0.401 22.919 22.040 1.00 11.11 78 LEU A CA 1
ATOM 606 C C . LEU A 1 78 ? 0.845 21.471 22.019 1.00 12.55 78 LEU A C 1
ATOM 607 O O . LEU A 1 78 ? 1.175 20.960 20.962 1.00 12.79 78 LEU A O 1
ATOM 612 N N . GLU A 1 79 ? 0.862 20.831 23.191 1.00 10.52 79 GLU A N 1
ATOM 613 C CA . GLU A 1 79 ? 1.218 19.427 23.285 1.00 12.49 79 GLU A CA 1
ATOM 614 C C . GLU A 1 79 ? -0.143 18.737 23.387 1.00 11.34 79 GLU A C 1
ATOM 615 O O . GLU A 1 79 ? -0.790 18.768 24.416 1.00 13.44 79 GLU A O 1
ATOM 621 N N . GLU A 1 80 ? -0.558 18.181 22.241 1.00 12.24 80 GLU A N 1
ATOM 622 C CA . GLU A 1 80 ? -1.853 17.547 22.041 1.00 10.57 80 GLU A CA 1
ATOM 623 C C . GLU A 1 80 ? -1.860 16.051 22.269 1.00 10.37 80 GLU A C 1
ATOM 624 O O . GLU A 1 80 ? -0.903 15.359 21.949 1.00 12.64 80 GLU A O 1
ATOM 630 N N . VAL A 1 81 ? -2.951 15.572 22.848 1.00 15.36 81 VAL A N 1
ATOM 631 C CA . VAL A 1 81 ? -3.123 14.141 23.077 1.00 16.05 81 VAL A CA 1
ATOM 632 C C . VAL A 1 81 ? -4.288 13.774 22.170 1.00 15.53 81 VAL A C 1
ATOM 633 O O . VAL A 1 81 ? -5.381 14.358 22.259 1.00 18.31 81 VAL A O 1
ATOM 637 N N . VAL A 1 82 ? -4.038 12.839 21.270 1.00 17.62 82 VAL A N 1
ATOM 638 C CA . VAL A 1 82 ? -5.058 12.384 20.340 1.00 20.29 82 VAL A CA 1
ATOM 639 C C . VAL A 1 82 ? -5.301 10.911 20.647 1.00 21.76 82 VAL A C 1
ATOM 640 O O . VAL A 1 82 ? -4.454 10.055 20.384 1.00 19.62 82 VAL A O 1
ATOM 644 N N . LYS A 1 83 ? -6.459 10.618 21.203 1.00 21.82 83 LYS A N 1
ATOM 645 C CA . LYS A 1 83 ? -6.730 9.259 21.548 1.00 24.69 83 LYS A CA 1
ATOM 646 C C . LYS A 1 83 ? -7.488 8.538 20.450 1.00 25.42 83 LYS A C 1
ATOM 647 O O . LYS A 1 83 ? -8.417 9.090 19.837 1.00 27.98 83 LYS A O 1
ATOM 653 N N . TYR A 1 84 ? -7.023 7.344 20.140 1.00 19.84 84 TYR A N 1
ATOM 654 C CA . TYR A 1 84 ? -7.711 6.465 19.213 1.00 21.60 84 TYR A CA 1
ATOM 655 C C . TYR A 1 84 ? -7.859 5.155 20.001 1.00 21.01 84 TYR A C 1
ATOM 656 O O . TYR A 1 84 ? -7.045 4.842 20.892 1.00 19.30 84 TYR A O 1
ATOM 665 N N . PRO A 1 85 ? -8.898 4.369 19.700 1.00 21.55 85 PRO A N 1
ATOM 666 C CA . PRO A 1 85 ? -9.043 3.109 20.448 1.00 22.43 85 PRO A CA 1
ATOM 667 C C . PRO A 1 85 ? -7.764 2.258 20.363 1.00 21.63 85 PRO A C 1
ATOM 668 O O . PRO A 1 85 ? -7.380 1.581 21.321 1.00 22.58 85 PRO A O 1
ATOM 672 N N . GLU A 1 86 ? -7.104 2.320 19.216 1.00 21.25 86 GLU A N 1
ATOM 673 C CA . GLU A 1 86 ? -5.896 1.545 18.966 1.00 23.17 86 GLU A CA 1
ATOM 674 C C . GLU A 1 86 ? -4.647 2.034 19.662 1.00 23.11 86 GLU A C 1
ATOM 675 O O . GLU A 1 86 ? -3.786 1.234 20.035 1.00 20.19 86 GLU A O 1
ATOM 681 N N . GLU A 1 87 ? -4.526 3.351 19.819 1.00 21.27 87 GLU A N 1
ATOM 682 C CA . GLU A 1 87 ? -3.307 3.900 20.387 1.00 22.51 87 GLU A CA 1
ATOM 683 C C . GLU A 1 87 ? -3.480 5.391 20.619 1.00 19.11 87 GLU A C 1
ATOM 684 O O . GLU A 1 87 ? -4.329 6.046 20.025 1.00 19.31 87 GLU A O 1
ATOM 690 N N . THR A 1 88 ? -2.689 5.916 21.516 1.00 17.30 88 THR A N 1
ATOM 691 C CA . THR A 1 88 ? -2.784 7.326 21.782 1.00 16.53 88 THR A CA 1
ATOM 692 C C . THR A 1 88 ? -1.585 7.972 21.106 1.00 16.41 88 THR A C 1
ATOM 693 O O . THR A 1 88 ? -0.512 7.391 21.096 1.00 16.69 88 THR A O 1
ATOM 697 N N . HIS A 1 89 ? -1.762 9.156 20.521 1.00 15.68 89 HIS A N 1
ATOM 698 C CA . HIS A 1 89 ? -0.612 9.837 19.909 1.00 15.41 89 HIS A CA 1
ATOM 699 C C . HIS A 1 89 ? -0.384 11.129 20.676 1.00 13.30 89 HIS A C 1
ATOM 700 O O . HIS A 1 89 ? -1.333 11.798 21.003 1.00 15.98 89 HIS A O 1
ATOM 707 N N . ILE A 1 90 ? 0.873 11.459 20.910 1.00 13.46 90 ILE A N 1
ATOM 708 C CA . ILE A 1 90 ? 1.271 12.677 21.581 1.00 16.69 90 ILE A CA 1
ATOM 709 C C . ILE A 1 90 ? 1.897 13.533 20.463 1.00 13.98 90 ILE A C 1
ATOM 710 O O . ILE A 1 90 ? 2.897 13.122 19.860 1.00 16.97 90 ILE A O 1
ATOM 715 N N . HIS A 1 91 ? 1.311 14.701 20.190 1.00 15.09 91 HIS A N 1
ATOM 716 C CA . HIS A 1 91 ? 1.830 15.623 19.165 1.00 14.43 91 HIS A CA 1
ATOM 717 C C . HIS A 1 91 ? 2.271 16.951 19.798 1.00 15.67 91 HIS A C 1
ATOM 718 O O . HIS A 1 91 ? 1.457 17.652 20.368 1.00 14.44 91 HIS A O 1
ATOM 725 N N . PHE A 1 92 ? 3.554 17.285 19.639 1.00 12.62 92 PHE A N 1
ATOM 726 C CA . PHE A 1 92 ? 4.115 18.516 20.148 1.00 11.51 92 PHE A CA 1
ATOM 727 C C . PHE A 1 92 ? 3.989 19.403 18.904 1.00 12.00 92 PHE A C 1
ATOM 728 O O . PHE A 1 92 ? 4.837 19.366 17.992 1.00 11.28 92 PHE A O 1
ATOM 736 N N . ASP A 1 93 ? 2.906 20.171 18.886 1.00 10.96 93 ASP A N 1
ATOM 737 C CA . ASP A 1 93 ? 2.502 20.981 17.750 1.00 9.59 93 ASP A CA 1
ATOM 738 C C . ASP A 1 93 ? 3.005 22.434 17.710 1.00 10.54 93 ASP A C 1
ATOM 739 O O . ASP A 1 93 ? 2.523 23.277 18.487 1.00 9.02 93 ASP A O 1
ATOM 744 N N . LEU A 1 94 ? 3.952 22.711 16.810 1.00 10.79 94 LEU A N 1
ATOM 745 C CA . LEU A 1 94 ? 4.462 24.101 16.607 1.00 10.73 94 LEU A CA 1
ATOM 746 C C . LEU A 1 94 ? 3.489 24.699 15.602 1.00 10.32 94 LEU A C 1
ATOM 747 O O . LEU A 1 94 ? 3.574 24.432 14.380 1.00 8.27 94 LEU A O 1
ATOM 752 N N . ILE A 1 95 ? 2.576 25.514 16.109 1.00 9.49 95 ILE A N 1
ATOM 753 C CA . ILE A 1 95 ? 1.546 26.134 15.305 1.00 8.73 95 ILE A CA 1
ATOM 754 C C . ILE A 1 95 ? 1.984 27.534 14.889 1.00 8.49 95 ILE A C 1
ATOM 755 O O . ILE A 1 95 ? 2.080 28.441 15.708 1.00 9.62 95 ILE A O 1
ATOM 760 N N . TYR A 1 96 ? 2.259 27.678 13.598 1.00 10.58 96 TYR A N 1
ATOM 761 C CA . TYR A 1 96 ? 2.683 28.962 13.051 1.00 9.26 96 TYR A CA 1
ATOM 762 C C . TYR A 1 96 ? 1.588 29.785 12.429 1.00 11.82 96 TYR A C 1
ATOM 763 O O . TYR A 1 96 ? 0.699 29.259 11.781 1.00 9.08 96 TYR A O 1
ATOM 772 N N . LEU A 1 97 ? 1.691 31.103 12.614 1.00 7.49 97 LEU A N 1
ATOM 773 C CA . LEU A 1 97 ? 0.810 32.018 11.886 1.00 10.69 97 LEU A CA 1
ATOM 774 C C . LEU A 1 97 ? 1.496 32.039 10.495 1.00 10.31 97 LEU A C 1
ATOM 775 O O . LEU A 1 97 ? 2.727 32.076 10.438 1.00 10.94 97 LEU A O 1
ATOM 780 N N . VAL A 1 98 ? 0.742 31.973 9.379 1.00 10.01 98 VAL A N 1
ATOM 781 C CA . VAL A 1 98 ? 1.379 32.007 8.037 1.00 9.90 98 VAL A CA 1
ATOM 782 C C . VAL A 1 98 ? 0.699 33.040 7.137 1.00 12.89 98 VAL A C 1
ATOM 783 O O . VAL A 1 98 ? -0.396 33.505 7.469 1.00 12.59 98 VAL A O 1
ATOM 787 N N . LYS A 1 99 ? 1.365 33.422 6.040 1.00 12.85 99 LYS A N 1
ATOM 788 C CA . LYS A 1 99 ? 0.762 34.370 5.090 1.00 13.19 99 LYS A CA 1
ATOM 789 C C . LYS A 1 99 ? 0.788 33.676 3.741 1.00 14.88 99 LYS A C 1
ATOM 790 O O . LYS A 1 99 ? 1.702 32.889 3.458 1.00 12.95 99 LYS A O 1
ATOM 796 N N . ARG A 1 100 ? -0.205 33.974 2.907 1.00 11.63 100 ARG A N 1
ATOM 797 C CA . ARG A 1 100 ? -0.278 33.359 1.600 1.00 12.80 100 ARG A CA 1
ATOM 798 C C . ARG A 1 100 ? 0.706 34.046 0.648 1.00 13.97 100 ARG A C 1
ATOM 799 O O . ARG A 1 100 ? 0.797 35.282 0.658 1.00 13.19 100 ARG A O 1
ATOM 807 N N . VAL A 1 101 ? 1.464 33.264 -0.136 1.00 14.04 101 VAL A N 1
ATOM 808 C CA . VAL A 1 101 ? 2.433 33.880 -1.068 1.00 11.69 101 VAL A CA 1
ATOM 809 C C . VAL A 1 101 ? 2.290 33.319 -2.455 1.00 15.20 101 VAL A C 1
ATOM 810 O O . VAL A 1 101 ? 3.037 33.699 -3.350 1.00 16.45 101 VAL A O 1
ATOM 814 N N . GLY A 1 102 ? 1.322 32.428 -2.648 1.00 13.22 102 GLY A N 1
ATOM 815 C CA . GLY A 1 102 ? 1.096 31.896 -3.986 1.00 17.78 102 GLY A CA 1
ATOM 816 C C . GLY A 1 102 ? 0.208 30.681 -3.962 1.00 19.53 102 GLY A C 1
ATOM 817 O O . GLY A 1 102 ? -0.417 30.373 -2.929 1.00 19.22 102 GLY A O 1
ATOM 818 N N . GLY A 1 103 ? 0.128 29.986 -5.096 1.00 18.16 103 GLY A N 1
ATOM 819 C CA . GLY A 1 103 ? -0.686 28.800 -5.136 1.00 20.77 103 GLY A CA 1
ATOM 820 C C . GLY A 1 103 ? -2.151 29.074 -5.382 1.00 22.98 103 GLY A C 1
ATOM 821 O O . GLY A 1 103 ? -2.554 30.199 -5.638 1.00 26.65 103 GLY A O 1
ATOM 822 N N . ASP A 1 104 ? -2.955 28.042 -5.250 1.00 24.92 104 ASP A N 1
ATOM 823 C CA . ASP A 1 104 ? -4.363 28.160 -5.542 1.00 27.92 104 ASP A CA 1
ATOM 824 C C . ASP A 1 104 ? -5.127 27.097 -4.723 1.00 25.85 104 ASP A C 1
ATOM 825 O O . ASP A 1 104 ? -4.638 25.999 -4.533 1.00 26.01 104 ASP A O 1
ATOM 830 N N . LEU A 1 105 ? -6.325 27.427 -4.248 1.00 25.25 105 LEU A N 1
ATOM 831 C CA . LEU A 1 105 ? -7.090 26.483 -3.436 1.00 21.72 105 LEU A CA 1
ATOM 832 C C . LEU A 1 105 ? -7.527 25.219 -4.174 1.00 23.79 105 LEU A C 1
ATOM 833 O O . LEU A 1 105 ? -8.321 25.282 -5.125 1.00 27.11 105 LEU A O 1
ATOM 838 N N . LYS A 1 106 ? -6.985 24.075 -3.768 1.00 21.20 106 LYS A N 1
ATOM 839 C CA . LYS A 1 106 ? -7.353 22.788 -4.359 1.00 22.96 106 LYS A CA 1
ATOM 840 C C . LYS A 1 106 ? -8.115 21.864 -3.395 1.00 22.56 106 LYS A C 1
ATOM 841 O O . LYS A 1 106 ? -8.818 20.952 -3.818 1.00 23.65 106 LYS A O 1
ATOM 847 N N . ASN A 1 107 ? -7.953 22.073 -2.094 1.00 19.90 107 ASN A N 1
ATOM 848 C CA . ASN A 1 107 ? -8.648 21.265 -1.079 1.00 17.86 107 ASN A CA 1
ATOM 849 C C . ASN A 1 107 ? -8.724 22.133 0.173 1.00 16.79 107 ASN A C 1
ATOM 850 O O . ASN A 1 107 ? -7.856 22.965 0.385 1.00 16.02 107 ASN A O 1
ATOM 855 N N . GLY A 1 108 ? -9.736 21.916 1.004 1.00 15.87 108 GLY A N 1
ATOM 856 C CA . GLY A 1 108 ? -9.891 22.741 2.193 1.00 15.81 108 GLY A CA 1
ATOM 857 C C . GLY A 1 108 ? -11.056 23.717 2.023 1.00 15.83 108 GLY A C 1
ATOM 858 O O . GLY A 1 108 ? -11.596 23.904 0.925 1.00 17.66 108 GLY A O 1
ATOM 859 N N . GLU A 1 109 ? -1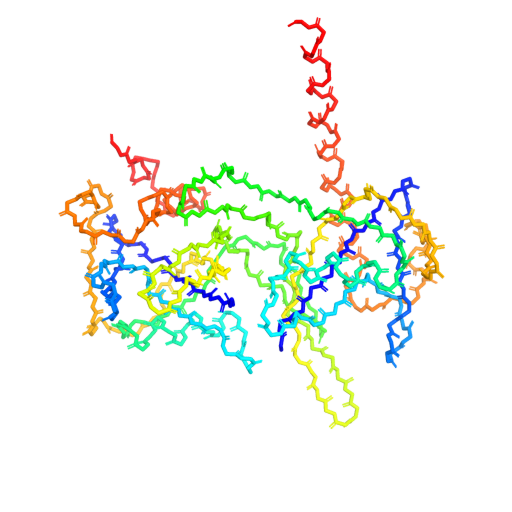1.425 24.376 3.104 1.00 13.15 109 GLU A N 1
ATOM 860 C CA . GLU A 1 109 ? -12.539 25.295 3.090 1.00 14.00 109 GLU A CA 1
ATOM 861 C C . GLU A 1 109 ? -12.212 26.554 3.888 1.00 16.67 109 GLU A C 1
ATOM 862 O O . GLU A 1 109 ? -11.633 26.474 4.990 1.00 14.84 109 GLU A O 1
ATOM 868 N N . TRP A 1 110 ? -12.527 27.708 3.303 1.00 14.53 110 TRP A N 1
ATOM 869 C CA . TRP A 1 110 ? -12.372 28.969 4.005 1.00 15.24 110 TRP A CA 1
ATOM 870 C C . TRP A 1 110 ? -13.601 29.084 4.955 1.00 16.63 110 TRP A C 1
ATOM 871 O O . TRP A 1 110 ? -14.757 29.224 4.504 1.00 17.32 110 TRP A O 1
ATOM 882 N N . ILE A 1 111 ? -13.324 29.030 6.246 1.00 15.04 111 ILE A N 1
ATOM 883 C CA . ILE A 1 111 ? -14.338 29.076 7.290 1.00 15.49 111 ILE A CA 1
ATOM 884 C C . ILE A 1 111 ? -14.491 30.471 7.883 1.00 18.03 111 ILE A C 1
ATOM 885 O O . ILE A 1 111 ? -13.559 31.028 8.456 1.00 16.23 111 ILE A O 1
ATOM 890 N N . ASP A 1 112 ? -15.681 31.043 7.720 1.00 17.09 112 ASP A N 1
ATOM 891 C CA . ASP A 1 112 ? -15.946 32.363 8.256 1.00 16.80 112 ASP A CA 1
ATOM 892 C C . ASP A 1 112 ? -15.824 32.276 9.794 1.00 15.38 112 ASP A C 1
ATOM 893 O O . ASP A 1 112 ? -16.508 31.457 10.443 1.00 14.47 112 ASP A O 1
ATOM 898 N N . VAL A 1 113 ? -14.983 33.112 10.392 1.00 13.31 113 VAL A N 1
ATOM 899 C CA . VAL A 1 113 ? -14.792 33.018 11.853 1.00 14.08 113 VAL A CA 1
ATOM 900 C C . VAL A 1 113 ? -16.053 33.309 12.673 1.00 17.02 113 VAL A C 1
ATOM 901 O O . VAL A 1 113 ? -16.176 32.882 13.828 1.00 16.33 113 VAL A O 1
ATOM 905 N N . ARG A 1 114 ? -17.007 34.007 12.079 1.00 16.69 114 ARG A N 1
ATOM 906 C CA . ARG A 1 114 ? -18.253 34.303 12.786 1.00 17.23 114 ARG A CA 1
ATOM 907 C C . ARG A 1 114 ? -19.143 33.056 12.862 1.00 16.03 114 ARG A C 1
ATOM 908 O O . ARG A 1 114 ? -20.135 33.051 13.588 1.00 15.54 114 ARG A O 1
ATOM 916 N N . GLU A 1 115 ? -18.799 32.008 12.110 1.00 15.39 115 GLU A N 1
ATOM 917 C CA . GLU A 1 115 ? -19.572 30.761 12.092 1.00 14.15 115 GLU A CA 1
ATOM 918 C C . GLU A 1 115 ? -18.909 29.590 12.815 1.00 13.22 115 GLU A C 1
ATOM 919 O O . GLU A 1 115 ? -19.494 28.524 12.970 1.00 13.52 115 GLU A O 1
ATOM 925 N N . ILE A 1 116 ? -17.686 29.803 13.265 1.00 13.25 116 ILE A N 1
ATOM 926 C CA . ILE A 1 116 ? -16.899 28.722 13.816 1.00 13.51 116 ILE A CA 1
ATOM 927 C C . ILE A 1 116 ? -17.415 28.056 15.074 1.00 13.62 116 ILE A C 1
ATOM 928 O O . ILE A 1 116 ? -17.074 26.907 15.366 1.00 12.21 116 ILE A O 1
ATOM 933 N N . ASP A 1 117 ? -18.279 28.749 15.810 1.00 10.73 117 ASP A N 1
ATOM 934 C CA . ASP A 1 117 ? -18.846 28.131 17.008 1.00 9.74 117 ASP A CA 1
ATOM 935 C C . ASP A 1 117 ? -19.931 27.105 16.702 1.00 12.33 117 ASP A C 1
ATOM 936 O O . ASP A 1 117 ? -20.456 26.449 17.620 1.00 11.62 117 ASP A O 1
ATOM 941 N N . ARG A 1 118 ? -20.294 26.975 15.425 1.00 11.86 118 ARG A N 1
ATOM 942 C CA . ARG A 1 118 ? -21.248 25.936 15.027 1.00 10.69 118 ARG A CA 1
ATOM 943 C C . ARG A 1 118 ? -20.647 25.002 13.991 1.00 12.77 118 ARG A C 1
ATOM 944 O O . ARG A 1 118 ? -21.378 24.335 13.244 1.00 12.49 118 ARG A O 1
ATOM 952 N N . ILE A 1 119 ? -19.303 24.943 13.950 1.00 11.25 119 ILE A N 1
ATOM 953 C CA . ILE A 1 119 ? -18.606 24.031 13.033 1.00 11.43 119 ILE A CA 1
ATOM 954 C C . ILE A 1 119 ? -17.763 23.085 13.893 1.00 12.57 119 ILE A C 1
ATOM 955 O O . ILE A 1 119 ? -17.138 23.515 14.854 1.00 12.57 119 ILE A O 1
ATOM 960 N N . GLU A 1 120 ? -17.746 21.807 13.560 1.00 12.25 120 GLU A N 1
ATOM 961 C CA . GLU A 1 120 ? -16.983 20.862 14.370 1.00 11.96 120 GLU A CA 1
ATOM 962 C C . GLU A 1 120 ? -15.508 20.884 14.031 1.00 11.77 120 GLU A C 1
ATOM 963 O O . GLU A 1 120 ? -15.083 20.374 12.983 1.00 11.29 120 GLU A O 1
ATOM 969 N N . THR A 1 121 ? -14.739 21.479 14.936 1.00 13.23 121 THR A N 1
ATOM 970 C CA . THR A 1 121 ? -13.297 21.598 14.764 1.00 12.70 121 THR A CA 1
ATOM 971 C C . THR A 1 121 ? -12.517 20.676 15.708 1.00 15.86 121 THR A C 1
ATOM 972 O O . THR A 1 121 ? -13.047 20.186 16.719 1.00 14.77 121 THR A O 1
ATOM 976 N N . PHE A 1 122 ? -11.262 20.424 15.355 1.00 13.18 122 PHE A N 1
ATOM 977 C CA . PHE A 1 122 ? -10.349 19.673 16.212 1.00 13.25 122 PHE A CA 1
ATOM 978 C C . PHE A 1 122 ? -10.217 20.541 17.486 1.00 11.80 122 PHE A C 1
ATOM 979 O O . PHE A 1 122 ? -10.351 21.770 17.435 1.00 12.23 122 PHE A O 1
ATOM 987 N N . PRO A 1 123 ? -9.903 19.936 18.644 1.00 13.15 123 PRO A N 1
ATOM 988 C CA . PRO A 1 123 ? -9.782 20.731 19.880 1.00 14.34 123 PRO A CA 1
ATOM 989 C C . PRO A 1 123 ? -8.854 21.944 19.826 1.00 11.04 123 PRO A C 1
ATOM 990 O O . PRO A 1 123 ? -7.811 21.883 19.214 1.00 11.14 123 PRO A O 1
ATOM 994 N N . ASN A 1 124 ? -9.263 23.011 20.504 1.00 10.88 124 ASN A N 1
ATOM 995 C CA . ASN A 1 124 ? -8.514 24.268 20.621 1.00 14.05 124 ASN A CA 1
ATOM 996 C C . ASN A 1 124 ? -8.346 25.105 19.376 1.00 12.22 124 ASN A C 1
ATOM 997 O O . ASN A 1 124 ? -7.781 26.185 19.463 1.00 12.27 124 ASN A O 1
ATOM 1002 N N . VAL A 1 125 ? -8.862 24.645 18.238 1.00 9.61 125 VAL A N 1
ATOM 1003 C CA . VAL A 1 125 ? -8.762 25.443 17.011 1.00 11.62 125 VAL A CA 1
ATOM 1004 C C . VAL A 1 125 ? -9.370 26.850 17.150 1.00 13.34 125 VAL A C 1
ATOM 1005 O O . VAL A 1 125 ? -8.820 27.812 16.649 1.00 10.97 125 VAL A O 1
ATOM 1009 N N . ARG A 1 126 ? -10.517 26.989 17.822 1.00 11.42 126 ARG A N 1
ATOM 1010 C CA . ARG A 1 126 ? -11.118 28.322 17.899 1.00 12.10 126 ARG A CA 1
ATOM 1011 C C . ARG A 1 126 ? -10.283 29.295 18.744 1.00 10.23 126 ARG A C 1
ATOM 1012 O O . ARG A 1 126 ? -10.150 30.460 18.383 1.00 12.16 126 ARG A O 1
ATOM 1020 N N . LYS A 1 127 ? -9.743 28.827 19.873 1.00 13.11 127 LYS A N 1
ATOM 1021 C CA . LYS A 1 127 ? -8.892 29.683 20.733 1.00 11.67 127 LYS A CA 1
ATOM 1022 C C . LYS A 1 127 ? -7.666 30.103 19.928 1.00 13.14 127 LYS A C 1
ATOM 1023 O O . LYS A 1 127 ? -7.241 31.264 19.975 1.00 11.53 127 LYS A O 1
ATOM 1029 N N . VAL A 1 128 ? -7.082 29.150 19.201 1.00 10.36 128 VAL A N 1
ATOM 1030 C CA . VAL A 1 128 ? -5.890 29.472 18.387 1.00 11.43 128 VAL A CA 1
ATOM 1031 C C . VAL A 1 128 ? -6.224 30.492 17.280 1.00 11.98 128 VAL A C 1
ATOM 1032 O O . VAL A 1 128 ? -5.475 31.437 17.027 1.00 11.56 128 VAL A O 1
ATOM 1036 N N . VAL A 1 129 ? -7.373 30.338 16.636 1.00 12.01 129 VAL A N 1
ATOM 1037 C CA . VAL A 1 129 ? -7.770 31.308 15.605 1.00 12.20 129 VAL A CA 1
ATOM 1038 C C . VAL A 1 129 ? -7.970 32.687 16.254 1.00 13.69 129 VAL A C 1
ATOM 1039 O O . VAL A 1 129 ? -7.612 33.712 15.685 1.00 13.13 129 VAL A O 1
ATOM 1043 N N . SER A 1 130 ? -8.526 32.712 17.450 1.00 11.48 130 SER A N 1
ATOM 1044 C CA . SER A 1 130 ? -8.698 33.978 18.115 1.00 13.03 130 SER A CA 1
ATOM 1045 C C . SER A 1 130 ? -7.313 34.628 18.404 1.00 14.07 130 SER A C 1
ATOM 1046 O O . SER A 1 130 ? -7.168 35.843 18.264 1.00 14.44 130 SER A O 1
ATOM 1049 N N . LEU A 1 131 ? -6.301 33.815 18.764 1.00 12.65 131 LEU A N 1
ATOM 1050 C CA . LEU A 1 131 ? -4.956 34.349 19.014 1.00 11.21 131 LEU A CA 1
ATOM 1051 C C . LEU A 1 131 ? -4.422 34.908 17.688 1.00 12.22 131 LEU A C 1
ATOM 1052 O O . LEU A 1 131 ? -3.767 35.953 17.670 1.00 12.07 131 LEU A O 1
ATOM 1057 N N . ALA A 1 132 ? -4.656 34.196 16.581 1.00 11.82 132 ALA A N 1
ATOM 1058 C CA . ALA A 1 132 ? -4.174 34.670 15.282 1.00 11.39 132 ALA A CA 1
ATOM 1059 C C . ALA A 1 132 ? -4.820 36.020 14.898 1.00 11.56 132 ALA A C 1
ATOM 1060 O O . ALA A 1 132 ? -4.149 36.904 14.376 1.00 11.37 132 ALA A O 1
ATOM 1062 N N . LEU A 1 133 ? -6.117 36.166 15.150 1.00 11.99 133 LEU A N 1
ATOM 1063 C CA . LEU A 1 133 ? -6.786 37.433 14.805 1.00 11.84 133 LEU A CA 1
ATOM 1064 C C . LEU A 1 133 ? -6.172 38.609 15.543 1.00 13.25 133 LEU A C 1
ATOM 1065 O O . LEU A 1 133 ? -5.932 39.650 14.937 1.00 12.62 133 LEU A O 1
ATOM 1070 N N . SER A 1 134 ? -5.897 38.430 16.835 1.00 12.58 134 SER A N 1
ATOM 1071 C CA . SER A 1 134 ? -5.283 39.486 17.661 1.00 12.97 134 SER A CA 1
ATOM 1072 C C . SER A 1 134 ? -3.904 39.813 17.136 1.00 13.82 134 SER A C 1
ATOM 1073 O O . SER A 1 134 ? -3.533 40.962 17.034 1.00 12.38 134 SER A O 1
ATOM 1076 N N . THR A 1 135 ? -3.134 38.775 16.842 1.00 11.56 135 THR A N 1
ATOM 1077 C CA . THR A 1 135 ? -1.796 38.979 16.332 1.00 12.26 135 THR A CA 1
ATOM 1078 C C . THR A 1 135 ? -1.820 39.700 14.988 1.00 11.12 135 THR A C 1
ATOM 1079 O O . THR A 1 135 ? -1.034 40.626 14.763 1.00 13.41 135 THR A O 1
ATOM 1083 N N . LEU A 1 136 ? -2.720 39.286 14.099 1.00 11.80 136 LEU A N 1
ATOM 1084 C CA . LEU A 1 136 ? -2.841 39.894 12.766 1.00 11.14 136 LEU A CA 1
ATOM 1085 C C . LEU A 1 136 ? -3.258 41.358 12.887 1.00 14.79 136 LEU A C 1
ATOM 1086 O O . LEU A 1 136 ? -2.797 42.214 12.124 1.00 12.97 136 LEU A O 1
ATOM 1091 N N . TYR A 1 137 ? -4.109 41.647 13.856 1.00 13.08 137 TYR A N 1
ATOM 1092 C CA . TYR A 1 137 ? -4.538 43.042 14.067 1.00 14.32 137 TYR A CA 1
ATOM 1093 C C . TYR A 1 137 ? -3.322 43.881 14.413 1.00 14.23 137 TYR A C 1
ATOM 1094 O O . TYR A 1 137 ? -3.118 44.961 13.821 1.00 13.74 137 TYR A O 1
ATOM 1103 N N . ARG A 1 138 ? -2.495 43.398 15.349 1.00 13.12 138 ARG A N 1
ATOM 1104 C CA . ARG A 1 138 ? -1.299 44.167 15.720 1.00 15.30 138 ARG A CA 1
ATOM 1105 C C . ARG A 1 138 ? -0.287 44.245 14.550 1.00 16.64 138 ARG A C 1
ATOM 1106 O O . ARG A 1 138 ? 0.380 45.273 14.365 1.00 14.49 138 ARG A O 1
ATOM 1114 N N . LEU A 1 139 ? -0.171 43.179 13.747 1.00 14.01 139 LEU A N 1
ATOM 1115 C CA . LEU A 1 139 ? 0.748 43.228 12.618 1.00 16.08 139 LEU A CA 1
ATOM 1116 C C . LEU A 1 139 ? 0.294 44.294 11.623 1.00 13.48 139 LEU A C 1
ATOM 1117 O O . LEU A 1 139 ? 1.114 44.976 11.011 1.00 17.14 139 LEU A O 1
ATOM 1122 N N . GLY A 1 140 ? -1.014 44.421 11.469 1.00 13.09 140 GLY A N 1
ATOM 1123 C CA . GLY A 1 140 ? -1.570 45.414 10.557 1.00 16.07 140 GLY A CA 1
ATOM 1124 C C . GLY A 1 140 ? -1.286 46.811 11.064 1.00 17.61 140 GLY A C 1
ATOM 1125 O O . GLY A 1 140 ? -0.986 47.708 10.272 1.00 16.95 140 GLY A O 1
ATOM 1126 N N . LYS A 1 141 ? -1.387 47.024 12.372 1.00 16.70 141 LYS A N 1
ATOM 1127 C CA . LYS A 1 141 ? -1.088 48.363 12.902 1.00 17.18 141 LYS A CA 1
ATOM 1128 C C . LYS A 1 141 ? 0.374 48.697 12.613 1.00 18.96 141 LYS A C 1
ATOM 1129 O O . LYS A 1 141 ? 0.727 49.833 12.256 1.00 18.84 141 LYS A O 1
ATOM 1135 N N . ILE A 1 142 ? 1.240 47.714 12.757 1.00 15.99 142 ILE A N 1
ATOM 1136 C CA . ILE A 1 142 ? 2.651 47.965 12.486 1.00 17.50 142 ILE A CA 1
ATOM 1137 C C . ILE A 1 142 ? 2.909 48.242 11.000 1.00 19.19 142 ILE A C 1
ATOM 1138 O O . ILE A 1 142 ? 3.684 49.119 10.646 1.00 19.11 142 ILE A O 1
ATOM 1143 N N . SER A 1 143 ? 2.232 47.500 10.140 1.00 17.32 143 SER A N 1
ATOM 1144 C CA . SER A 1 143 ? 2.383 47.650 8.701 1.00 20.00 143 SER A CA 1
ATOM 1145 C C . SER A 1 143 ? 1.850 49.021 8.245 1.00 21.86 143 SER A C 1
ATOM 1146 O O . SER A 1 143 ? 2.482 49.679 7.433 1.00 22.08 143 SER A O 1
ATOM 1149 N N . LYS A 1 144 ? 0.705 49.435 8.783 1.00 18.94 144 LYS A N 1
ATOM 1150 C CA . LYS A 1 144 ? 0.105 50.721 8.423 1.00 22.56 144 LYS A CA 1
ATOM 1151 C C . LYS A 1 144 ? 0.981 51.872 8.869 1.00 22.90 144 LYS A C 1
ATOM 1152 O O . LYS A 1 144 ? 1.050 52.907 8.189 1.00 22.03 144 LYS A O 1
ATOM 1158 N N . LEU A 1 145 ? 1.636 51.690 10.012 1.00 21.69 145 LEU A N 1
ATOM 1159 C CA . LEU A 1 145 ? 2.509 52.704 10.552 1.00 23.77 145 LEU A CA 1
ATOM 1160 C C . LEU A 1 145 ? 3.764 52.819 9.677 1.00 25.85 145 LEU A C 1
ATOM 1161 O O . LEU A 1 145 ? 4.283 53.930 9.441 1.00 22.47 145 LEU A O 1
ATOM 1166 N N . ALA A 1 146 ? 4.263 51.672 9.213 1.00 23.25 146 ALA A N 1
ATOM 1167 C CA . ALA A 1 146 ? 5.432 51.663 8.334 1.00 23.53 146 ALA A CA 1
ATOM 1168 C C . ALA A 1 146 ? 5.087 52.433 7.051 1.00 24.04 146 ALA A C 1
ATOM 1169 O O . ALA A 1 146 ? 5.880 53.227 6.557 1.00 26.11 146 ALA A O 1
ATOM 1171 N N . ALA A 1 147 ? 3.897 52.189 6.513 1.00 25.78 147 ALA A N 1
ATOM 1172 C CA . ALA A 1 147 ? 3.457 52.850 5.292 1.00 24.66 147 ALA A CA 1
ATOM 1173 C C . ALA A 1 147 ? 3.267 54.356 5.496 1.00 28.12 147 ALA A C 1
ATOM 1174 O O . ALA A 1 147 ? 3.592 55.154 4.611 1.00 29.23 147 ALA A O 1
ATOM 1176 N N . ALA A 1 148 ? 2.738 54.746 6.651 1.00 29.20 148 ALA A N 1
ATOM 1177 C CA . ALA A 1 148 ? 2.507 56.158 6.934 1.00 30.77 148 ALA A CA 1
ATOM 1178 C C . ALA A 1 148 ? 3.823 56.895 7.041 1.00 34.04 148 ALA A C 1
ATOM 1179 O O . ALA A 1 148 ? 3.909 58.080 6.712 1.00 34.89 148 ALA A O 1
ATOM 1181 N N . LEU A 1 149 ? 4.852 56.204 7.513 1.00 34.99 149 LEU A N 1
ATOM 1182 C CA . LEU A 1 149 ? 6.171 56.816 7.645 1.00 38.40 149 LEU A CA 1
ATOM 1183 C C . LEU A 1 149 ? 6.852 56.945 6.291 1.00 41.20 149 LEU A C 1
ATOM 1184 O O . LEU A 1 149 ? 7.727 57.788 6.104 1.00 41.53 149 LEU A O 1
ATOM 1189 N N . GLU A 1 150 ? 6.452 56.107 5.344 1.00 44.20 150 GLU A N 1
ATOM 1190 C CA . GLU A 1 150 ? 7.045 56.148 4.021 1.00 48.73 150 GLU A CA 1
ATOM 1191 C C . GLU A 1 150 ? 6.702 57.479 3.347 1.00 51.37 150 GLU A C 1
ATOM 1192 O O . GLU A 1 150 ? 7.306 57.852 2.349 1.00 52.13 150 GLU A O 1
ATOM 1198 N N . HIS A 1 151 ? 5.739 58.199 3.912 1.00 54.91 151 HIS A N 1
ATOM 1199 C CA . HIS A 1 151 ? 5.334 59.498 3.382 1.00 58.19 151 HIS A CA 1
ATOM 1200 C C . HIS A 1 151 ? 6.263 60.615 3.833 1.00 59.83 151 HIS A C 1
ATOM 1201 O O . HIS A 1 151 ? 5.923 61.797 3.761 1.00 61.46 151 HIS A O 1
ATOM 1208 N N . HIS A 1 152 ? 7.444 60.227 4.295 1.00 61.93 152 HIS A N 1
ATOM 1209 C CA . HIS A 1 152 ? 8.457 61.166 4.758 1.00 63.01 152 HIS A CA 1
ATOM 1210 C C . HIS A 1 152 ? 9.821 60.710 4.239 1.00 64.04 152 HIS A C 1
ATOM 1211 O O . HIS A 1 152 ? 10.636 60.213 5.054 1.00 65.07 152 HIS A O 1
ATOM 1218 N N . MET B 1 1 ? 18.510 18.583 11.540 1.00 24.83 1 MET B N 1
ATOM 1219 C CA . MET B 1 1 ? 18.064 17.838 12.744 1.00 24.44 1 MET B CA 1
ATOM 1220 C C . MET B 1 1 ? 17.579 18.830 13.799 1.00 21.60 1 MET B C 1
ATOM 1221 O O . MET B 1 1 ? 18.149 19.925 13.951 1.00 18.97 1 MET B O 1
ATOM 1226 N N . ILE B 1 2 ? 16.527 18.452 14.524 1.00 18.05 2 ILE B N 1
ATOM 1227 C CA . ILE B 1 2 ? 15.992 19.308 15.576 1.00 14.55 2 ILE B CA 1
ATOM 1228 C C . ILE B 1 2 ? 16.744 19.037 16.870 1.00 12.81 2 ILE B C 1
ATOM 1229 O O . ILE B 1 2 ? 16.907 17.895 17.289 1.00 13.06 2 ILE B O 1
ATOM 1234 N N . VAL B 1 3 ? 17.220 20.097 17.502 1.00 13.82 3 VAL B N 1
ATOM 1235 C CA . VAL B 1 3 ? 17.912 19.948 18.759 1.00 10.98 3 VAL B CA 1
ATOM 1236 C C . VAL B 1 3 ? 17.316 20.957 19.724 1.00 13.89 3 VAL B C 1
ATOM 1237 O O . VAL B 1 3 ? 16.480 21.826 19.338 1.00 12.96 3 VAL B O 1
ATOM 1241 N N . THR B 1 4 ? 17.731 20.859 20.974 1.00 11.94 4 THR B N 1
ATOM 1242 C CA . THR B 1 4 ? 17.235 21.796 21.984 1.00 12.30 4 THR B CA 1
ATOM 1243 C C . THR B 1 4 ? 18.357 22.114 22.958 1.00 15.14 4 THR B C 1
ATOM 1244 O O . THR B 1 4 ? 19.313 21.324 23.102 1.00 15.21 4 THR B O 1
ATOM 1248 N N . SER B 1 5 ? 18.243 23.266 23.622 1.00 11.23 5 SER B N 1
ATOM 1249 C CA . SER B 1 5 ? 19.267 23.714 24.559 1.00 12.62 5 SER B CA 1
ATOM 1250 C C . SER B 1 5 ? 18.577 24.401 25.739 1.00 13.19 5 SER B C 1
ATOM 1251 O O . SER B 1 5 ? 17.470 24.910 25.589 1.00 12.52 5 SER B O 1
ATOM 1254 N N . GLY B 1 6 ? 19.242 24.419 26.892 1.00 11.44 6 GLY B N 1
ATOM 1255 C CA . GLY B 1 6 ? 18.674 25.089 28.051 1.00 11.15 6 GLY B CA 1
ATOM 1256 C C . GLY B 1 6 ? 19.606 26.171 28.592 1.00 12.69 6 GLY B C 1
ATOM 1257 O O . GLY B 1 6 ? 20.812 25.951 28.759 1.00 10.49 6 GLY B O 1
ATOM 1258 N N . VAL B 1 7 ? 19.036 27.343 28.856 1.00 10.85 7 VAL B N 1
ATOM 1259 C CA . VAL B 1 7 ? 19.792 28.508 29.367 1.00 12.52 7 VAL B CA 1
ATOM 1260 C C . VAL B 1 7 ? 19.422 28.732 30.831 1.00 12.33 7 VAL B C 1
ATOM 1261 O O . VAL B 1 7 ? 18.292 29.143 31.149 1.00 12.28 7 VAL B O 1
ATOM 1265 N N . LEU B 1 8 ? 20.375 28.450 31.717 1.00 11.00 8 LEU B N 1
ATOM 1266 C CA . LEU B 1 8 ? 20.141 28.590 33.172 1.00 13.17 8 LEU B CA 1
ATOM 1267 C C . LEU B 1 8 ? 21.055 29.690 33.701 1.00 11.62 8 LEU B C 1
ATOM 1268 O O . LEU B 1 8 ? 22.281 29.542 33.654 1.00 12.73 8 LEU B O 1
ATOM 1273 N N . VAL B 1 9 ? 20.455 30.771 34.194 1.00 13.56 9 VAL B N 1
ATOM 1274 C CA . VAL B 1 9 ? 21.221 31.896 34.709 1.00 11.99 9 VAL B CA 1
ATOM 1275 C C . VAL B 1 9 ? 20.847 32.084 36.168 1.00 11.58 9 VAL B C 1
ATOM 1276 O O . VAL B 1 9 ? 19.687 32.215 36.480 1.00 13.13 9 VAL B O 1
ATOM 1280 N N . GLU B 1 10 ? 21.854 32.088 37.045 1.00 13.07 10 GLU B N 1
ATOM 1281 C CA . GLU B 1 10 ? 21.635 32.290 38.477 1.00 16.41 10 GLU B CA 1
ATOM 1282 C C . GLU B 1 10 ? 22.735 33.201 38.986 1.00 14.11 10 GLU B C 1
ATOM 1283 O O . GLU B 1 10 ? 23.925 32.986 38.678 1.00 14.43 10 GLU B O 1
ATOM 1289 N N . ASN B 1 11 ? 22.329 34.217 39.747 1.00 18.79 11 ASN B N 1
ATOM 1290 C CA . ASN B 1 11 ? 23.277 35.154 40.351 1.00 18.33 11 ASN B CA 1
ATOM 1291 C C . ASN B 1 11 ? 24.280 35.715 39.360 1.00 19.12 11 ASN B C 1
ATOM 1292 O O . ASN B 1 11 ? 25.466 35.808 39.667 1.00 17.92 11 ASN B O 1
ATOM 1297 N N . GLY B 1 12 ? 23.815 36.088 38.175 1.00 18.05 12 GLY B N 1
ATOM 1298 C CA . GLY B 1 12 ? 24.713 36.651 37.176 1.00 19.54 12 GLY B CA 1
ATOM 1299 C C . GLY B 1 12 ? 25.690 35.697 36.505 1.00 17.40 12 GLY B C 1
ATOM 1300 O O . GLY B 1 12 ? 26.658 36.142 35.866 1.00 18.54 12 GLY B O 1
ATOM 1301 N N . LYS B 1 13 ? 25.467 34.390 36.634 1.00 17.81 13 LYS B N 1
ATOM 1302 C CA . LYS B 1 13 ? 26.363 33.414 36.007 1.00 16.10 13 LYS B CA 1
ATOM 1303 C C . LYS B 1 13 ? 25.498 32.464 35.190 1.00 13.94 13 LYS B C 1
ATOM 1304 O O . LYS B 1 13 ? 24.329 32.229 35.529 1.00 12.61 13 LYS B O 1
ATOM 1310 N N . VAL B 1 14 ? 26.071 31.905 34.131 1.00 14.16 14 VAL B N 1
ATOM 1311 C CA . VAL B 1 14 ? 25.283 31.001 33.270 1.00 14.76 14 VAL B CA 1
ATOM 1312 C C . VAL B 1 14 ? 25.996 29.675 33.256 1.00 15.13 14 VAL B C 1
ATOM 1313 O O . VAL B 1 14 ? 27.234 29.625 33.242 1.00 17.36 14 VAL B O 1
ATOM 1317 N N . LEU B 1 15 ? 25.226 28.585 33.278 1.00 15.08 15 LEU B N 1
ATOM 1318 C CA . LEU B 1 15 ? 25.827 27.267 33.302 1.00 14.49 15 LEU B CA 1
ATOM 1319 C C . LEU B 1 15 ? 26.123 26.715 31.903 1.00 14.21 15 LEU B C 1
ATOM 1320 O O . LEU B 1 15 ? 25.212 26.474 31.100 1.00 14.61 15 LEU B O 1
ATOM 1325 N N . LEU B 1 16 ? 27.404 26.499 31.612 1.00 12.93 16 LEU B N 1
ATOM 1326 C CA . LEU B 1 16 ? 27.797 25.988 30.307 1.00 12.56 16 LEU B CA 1
ATOM 1327 C C . LEU B 1 16 ? 28.587 24.694 30.451 1.00 14.12 16 LEU B C 1
ATOM 1328 O O . LEU B 1 16 ? 29.136 24.396 31.517 1.00 15.96 16 LEU B O 1
ATOM 1333 N N . VAL B 1 17 ? 28.623 23.904 29.384 1.00 13.76 17 VAL B N 1
ATOM 1334 C CA . VAL B 1 17 ? 29.368 22.648 29.363 1.00 14.32 17 VAL B CA 1
ATOM 1335 C C . VAL B 1 17 ? 30.218 22.612 28.104 1.00 16.60 17 VAL B C 1
ATOM 1336 O O . VAL B 1 17 ? 30.008 23.405 27.182 1.00 17.32 17 VAL B O 1
ATOM 1340 N N . LYS B 1 18 ? 31.174 21.695 28.050 1.00 17.40 18 LYS B N 1
ATOM 1341 C CA . LYS B 1 18 ? 32.024 21.601 26.849 1.00 18.76 18 LYS B CA 1
ATOM 1342 C C . LYS B 1 18 ? 31.447 20.639 25.838 1.00 19.70 18 LYS B C 1
ATOM 1343 O O . LYS B 1 18 ? 31.114 19.508 26.168 1.00 20.16 18 LYS B O 1
ATOM 1349 N N . HIS B 1 19 ? 31.306 21.111 24.602 1.00 20.02 19 HIS B N 1
ATOM 1350 C CA . HIS B 1 19 ? 30.805 20.284 23.509 1.00 18.76 19 HIS B CA 1
ATOM 1351 C C . HIS B 1 19 ? 31.855 19.173 23.313 1.00 20.44 19 HIS B C 1
ATOM 1352 O O . HIS B 1 19 ? 33.051 19.455 23.231 1.00 19.70 19 HIS B O 1
ATOM 1359 N N . LYS B 1 20 ? 31.403 17.917 23.247 1.00 21.73 20 LYS B N 1
ATOM 1360 C CA . LYS B 1 20 ? 32.314 16.785 23.124 1.00 23.88 20 LYS B CA 1
ATOM 1361 C C . LYS B 1 20 ? 33.195 16.816 21.879 1.00 24.14 20 LYS B C 1
ATOM 1362 O O . LYS B 1 20 ? 34.330 16.348 21.922 1.00 25.40 20 LYS B O 1
ATOM 1368 N N . ARG B 1 21 ? 32.705 17.353 20.768 1.00 21.29 21 ARG B N 1
ATOM 1369 C CA . ARG B 1 21 ? 33.595 17.349 19.602 1.00 20.12 21 ARG B CA 1
ATOM 1370 C C . ARG B 1 21 ? 34.224 18.679 19.277 1.00 17.14 21 ARG B C 1
ATOM 1371 O O . ARG B 1 21 ? 35.372 18.719 18.854 1.00 17.61 21 ARG B O 1
ATOM 1379 N N . LEU B 1 22 ? 33.473 19.753 19.468 1.00 17.15 22 LEU B N 1
ATOM 1380 C CA . LEU B 1 22 ? 33.978 21.092 19.178 1.00 15.21 22 LEU B CA 1
ATOM 1381 C C . LEU B 1 22 ? 34.877 21.613 20.289 1.00 15.91 22 LEU B C 1
ATOM 1382 O O . LEU B 1 22 ? 35.706 22.504 20.053 1.00 17.03 22 LEU B O 1
ATOM 1387 N N . GLY B 1 23 ? 34.664 21.109 21.507 1.00 16.35 23 GLY B N 1
ATOM 1388 C CA . GLY B 1 23 ? 35.485 21.531 22.629 1.00 18.11 23 GLY B CA 1
ATOM 1389 C C . GLY B 1 23 ? 35.258 22.955 23.112 1.00 20.27 23 GLY B C 1
ATOM 1390 O O . GLY B 1 23 ? 36.016 23.441 23.953 1.00 25.29 23 GLY B O 1
ATOM 1391 N N . VAL B 1 24 ? 34.269 23.649 22.567 1.00 17.21 24 VAL B N 1
ATOM 1392 C CA . VAL B 1 24 ? 33.966 25.020 22.989 1.00 13.97 24 VAL B CA 1
ATOM 1393 C C . VAL B 1 24 ? 32.814 24.899 23.988 1.00 14.74 24 VAL B C 1
ATOM 1394 O O . VAL B 1 24 ? 32.158 23.850 24.018 1.00 12.76 24 VAL B O 1
ATOM 1398 N N . TYR B 1 25 ? 32.580 25.941 24.797 1.00 14.19 25 TYR B N 1
ATOM 1399 C CA . TYR B 1 25 ? 31.472 25.904 25.750 1.00 13.79 25 TYR B CA 1
ATOM 1400 C C . TYR B 1 25 ? 30.143 26.141 25.052 1.00 12.58 25 TYR B C 1
ATOM 1401 O O . TYR B 1 25 ? 30.034 26.997 24.185 1.00 13.28 25 TYR B O 1
ATOM 1410 N N . ILE B 1 26 ? 29.123 25.406 25.480 1.00 13.82 26 ILE B N 1
ATOM 1411 C CA . ILE B 1 26 ? 27.782 25.517 24.884 1.00 13.34 26 ILE B CA 1
ATOM 1412 C C . ILE B 1 26 ? 26.746 25.418 25.991 1.00 12.29 26 ILE B C 1
ATOM 1413 O O . ILE B 1 26 ? 27.064 25.021 27.109 1.00 11.51 26 ILE B O 1
ATOM 1418 N N . TYR B 1 27 ? 25.497 25.746 25.660 1.00 11.21 27 TYR B N 1
ATOM 1419 C CA . TYR B 1 27 ? 24.420 25.570 26.628 1.00 14.72 27 TYR B CA 1
ATOM 1420 C C . TYR B 1 27 ? 24.189 24.061 26.609 1.00 13.70 27 TYR B C 1
ATOM 1421 O O . TYR B 1 27 ? 24.348 23.424 25.568 1.00 13.96 27 TYR B O 1
ATOM 1430 N N . PRO B 1 28 ? 23.826 23.474 27.763 1.00 12.94 28 PRO B N 1
ATOM 1431 C CA . PRO B 1 28 ? 23.585 22.026 27.736 1.00 13.98 28 PRO B CA 1
ATOM 1432 C C . PRO B 1 28 ? 22.386 21.799 26.822 1.00 15.59 28 PRO B C 1
ATOM 1433 O O . PRO B 1 28 ? 21.468 22.644 26.736 1.00 14.02 28 PRO B O 1
ATOM 1437 N N . GLY B 1 29 ? 22.381 20.651 26.163 1.00 15.51 29 GLY B N 1
ATOM 1438 C CA . GLY B 1 29 ? 21.296 20.338 25.244 1.00 15.70 29 GLY B CA 1
ATOM 1439 C C . GLY B 1 29 ? 21.685 19.182 24.362 1.00 16.92 29 GLY B C 1
ATOM 1440 O O . GLY B 1 29 ? 22.653 18.470 24.649 1.00 18.81 29 GLY B O 1
ATOM 1441 N N . GLY B 1 30 ? 20.942 18.973 23.286 1.00 16.62 30 GLY B N 1
ATOM 1442 C CA . GLY B 1 30 ? 21.270 17.875 22.3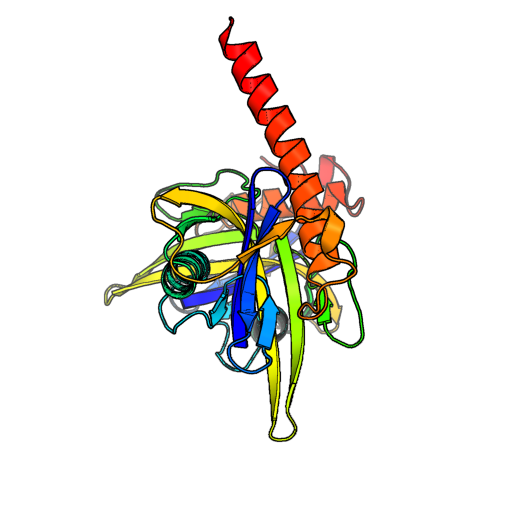87 1.00 16.02 30 GLY B CA 1
ATOM 1443 C C . GLY B 1 30 ? 20.118 17.621 21.420 1.00 16.01 30 GLY B C 1
ATOM 1444 O O . GLY B 1 30 ? 19.159 18.396 21.324 1.00 15.02 30 GLY B O 1
ATOM 1445 N N . HIS B 1 31 ? 20.208 16.516 20.697 1.00 19.55 31 HIS B N 1
ATOM 1446 C CA . HIS B 1 31 ? 19.174 16.170 19.730 1.00 20.42 31 HIS B CA 1
ATOM 1447 C C . HIS B 1 31 ? 17.879 15.746 20.403 1.00 19.88 31 HIS B C 1
ATOM 1448 O O . HIS B 1 31 ? 17.875 15.151 21.478 1.00 18.51 31 HIS B O 1
ATOM 1455 N N . VAL B 1 32 ? 16.760 16.061 19.762 1.00 20.50 32 VAL B N 1
ATOM 1456 C CA . VAL B 1 32 ? 15.469 15.656 20.275 1.00 22.07 32 VAL B CA 1
ATOM 1457 C C . VAL B 1 32 ? 15.173 14.304 19.615 1.00 26.37 32 VAL B C 1
ATOM 1458 O O . VAL B 1 32 ? 15.085 14.206 18.380 1.00 24.78 32 VAL B O 1
ATOM 1462 N N . GLU B 1 33 ? 15.045 13.261 20.430 1.00 27.86 33 GLU B N 1
ATOM 1463 C CA . GLU B 1 33 ? 14.762 11.940 19.896 1.00 34.04 33 GLU B CA 1
ATOM 1464 C C . GLU B 1 33 ? 13.319 11.878 19.396 1.00 37.82 33 GLU B C 1
ATOM 1465 O O . GLU B 1 33 ? 12.404 12.499 19.977 1.00 37.56 33 GLU B O 1
ATOM 1471 N N . HIS B 1 34 ? 13.121 11.119 18.319 1.00 40.21 34 HIS B N 1
ATOM 1472 C CA . HIS B 1 34 ? 11.812 10.970 17.694 1.00 42.76 34 HIS B CA 1
ATOM 1473 C C . HIS B 1 34 ? 10.696 10.563 18.656 1.00 41.47 34 HIS B C 1
ATOM 1474 O O . HIS B 1 34 ? 9.524 10.852 18.411 1.00 42.51 34 HIS B O 1
ATOM 1481 N N . ASN B 1 35 ? 11.057 9.919 19.757 1.00 39.91 35 ASN B N 1
ATOM 1482 C CA . ASN B 1 35 ? 10.070 9.469 20.742 1.00 39.66 35 ASN B CA 1
ATOM 1483 C C . ASN B 1 35 ? 9.815 10.419 21.938 1.00 36.29 35 ASN B C 1
ATOM 1484 O O . ASN B 1 35 ? 9.027 10.084 22.816 1.00 37.89 35 ASN B O 1
ATOM 1489 N N . GLU B 1 36 ? 10.486 11.568 22.010 1.00 31.02 36 GLU B N 1
ATOM 1490 C CA . GLU B 1 36 ? 10.284 12.460 23.171 1.00 25.76 36 GLU B CA 1
ATOM 1491 C C . GLU B 1 36 ? 9.977 13.861 22.678 1.00 20.06 36 GLU B C 1
ATOM 1492 O O . GLU B 1 36 ? 10.241 14.170 21.533 1.00 22.34 36 GLU B O 1
ATOM 1498 N N . THR B 1 37 ? 9.444 14.705 23.555 1.00 20.17 37 THR B N 1
ATOM 1499 C CA . THR B 1 37 ? 9.146 16.085 23.176 1.00 18.02 37 THR B CA 1
ATOM 1500 C C . THR B 1 37 ? 10.397 16.951 23.434 1.00 17.30 37 THR B C 1
ATOM 1501 O O . THR B 1 37 ? 11.293 16.539 24.159 1.00 14.04 37 THR B O 1
ATOM 1505 N N . PRO B 1 38 ? 10.468 18.146 22.820 1.00 15.73 38 PRO B N 1
ATOM 1506 C CA . PRO B 1 38 ? 11.638 19.007 23.043 1.00 14.51 38 PRO B CA 1
ATOM 1507 C C . PRO B 1 38 ? 11.773 19.334 24.526 1.00 14.21 38 PRO B C 1
ATOM 1508 O O . PRO B 1 38 ? 12.888 19.483 25.029 1.00 14.22 38 PRO B O 1
ATOM 1512 N N . ILE B 1 39 ? 10.629 19.484 25.203 1.00 13.16 39 ILE B N 1
ATOM 1513 C CA . ILE B 1 39 ? 10.598 19.785 26.627 1.00 14.35 39 ILE B CA 1
ATOM 1514 C C . ILE B 1 39 ? 11.224 18.631 27.425 1.00 14.49 39 ILE B C 1
ATOM 1515 O O . ILE B 1 39 ? 12.073 18.846 28.317 1.00 12.26 39 ILE B O 1
ATOM 1520 N N . GLU B 1 40 ? 10.826 17.407 27.116 1.00 13.81 40 GLU B N 1
ATOM 1521 C CA . GLU B 1 40 ? 11.431 16.259 27.814 1.00 16.39 40 GLU B CA 1
ATOM 1522 C C . GLU B 1 40 ? 12.920 16.109 27.437 1.00 16.16 40 GLU B C 1
ATOM 1523 O O . GLU B 1 40 ? 13.733 15.709 28.275 1.00 16.71 40 GLU B O 1
ATOM 1529 N N . ALA B 1 41 ? 13.285 16.422 26.197 1.00 15.01 41 ALA B N 1
ATOM 1530 C CA . ALA B 1 41 ? 14.696 16.262 25.786 1.00 13.68 41 ALA B CA 1
ATOM 1531 C C . ALA B 1 41 ? 15.582 17.279 26.474 1.00 14.06 41 ALA B C 1
ATOM 1532 O O . ALA B 1 41 ? 16.679 16.942 26.903 1.00 13.64 41 ALA B O 1
ATOM 1534 N N . VAL B 1 42 ? 15.140 18.525 26.572 1.00 11.95 42 VAL B N 1
ATOM 1535 C CA . VAL B 1 42 ? 16.029 19.489 27.222 1.00 12.21 42 VAL B CA 1
ATOM 1536 C C . VAL B 1 42 ? 16.186 19.131 28.715 1.00 14.28 42 VAL B C 1
ATOM 1537 O O . VAL B 1 42 ? 17.272 19.263 29.284 1.00 14.85 42 VAL B O 1
ATOM 1541 N N . LYS B 1 43 ? 15.127 18.641 29.356 1.00 13.98 43 LYS B N 1
ATOM 1542 C CA . LYS B 1 43 ? 15.251 18.273 30.777 1.00 15.04 43 LYS B CA 1
ATOM 1543 C C . LYS B 1 43 ? 16.251 17.112 30.935 1.00 16.32 43 LYS B C 1
ATOM 1544 O O . LYS B 1 43 ? 17.166 17.148 31.779 1.00 15.68 43 LYS B O 1
ATOM 1550 N N . ARG B 1 44 ? 16.064 16.086 30.108 1.00 14.77 44 ARG B N 1
ATOM 1551 C CA . ARG B 1 44 ? 16.936 14.901 30.115 1.00 17.34 44 ARG B CA 1
ATOM 1552 C C . ARG B 1 44 ? 18.392 15.284 29.850 1.00 17.50 44 ARG B C 1
ATOM 1553 O O . ARG B 1 44 ? 19.306 14.898 30.605 1.00 16.97 44 ARG B O 1
ATOM 1561 N N . GLU B 1 45 ? 18.609 16.024 28.768 1.00 14.80 45 GLU B N 1
ATOM 1562 C CA . GLU B 1 45 ? 19.955 16.458 28.405 1.00 18.52 45 GLU B CA 1
ATOM 1563 C C . GLU B 1 45 ? 20.630 17.324 29.454 1.00 18.21 45 GLU B C 1
ATOM 1564 O O . GLU B 1 45 ? 21.838 17.139 29.746 1.00 16.81 45 GLU B O 1
ATOM 1570 N N . PHE B 1 46 ? 19.879 18.269 30.019 1.00 15.81 46 PHE B N 1
ATOM 1571 C CA . PHE B 1 46 ? 20.461 19.143 31.013 1.00 17.86 46 PHE B CA 1
ATOM 1572 C C . PHE B 1 46 ? 20.901 18.316 32.245 1.00 19.03 46 PHE B C 1
ATOM 1573 O O . PHE B 1 46 ? 22.017 18.478 32.747 1.00 18.51 46 PHE B O 1
ATOM 1581 N N . GLU B 1 47 ? 20.043 17.416 32.723 1.00 17.91 47 GLU B N 1
ATOM 1582 C CA . GLU B 1 47 ? 20.423 16.603 33.871 1.00 20.41 47 GLU B CA 1
ATOM 1583 C C . GLU B 1 47 ? 21.581 15.644 33.561 1.00 20.27 47 GLU B C 1
ATOM 1584 O O . GLU B 1 47 ? 22.502 15.483 34.380 1.00 19.14 47 GLU B O 1
ATOM 1590 N N . GLU B 1 48 ? 21.579 15.014 32.392 1.00 21.05 48 GLU B N 1
ATOM 1591 C CA . GLU B 1 48 ? 22.687 14.099 32.069 1.00 21.73 48 GLU B CA 1
ATOM 1592 C C . GLU B 1 48 ? 24.010 14.832 31.952 1.00 21.41 48 GLU B C 1
ATOM 1593 O O . GLU B 1 48 ? 25.057 14.345 32.398 1.00 20.21 48 GLU B O 1
ATOM 1599 N N . GLU B 1 49 ? 23.975 16.023 31.373 1.00 18.10 49 GLU B N 1
ATOM 1600 C CA . GLU B 1 49 ? 25.204 16.779 31.172 1.00 18.23 49 GLU B CA 1
ATOM 1601 C C . GLU B 1 49 ? 25.715 17.598 32.373 1.00 18.84 49 GLU B C 1
ATOM 1602 O O . GLU B 1 49 ? 26.897 17.905 32.426 1.00 19.22 49 GLU B O 1
ATOM 1608 N N . THR B 1 50 ? 24.853 17.946 33.324 1.00 17.59 50 THR B N 1
ATOM 1609 C CA . THR B 1 50 ? 25.299 18.766 34.459 1.00 17.21 50 THR B CA 1
ATOM 1610 C C . THR B 1 50 ? 24.963 18.233 35.837 1.00 19.09 50 THR B C 1
ATOM 1611 O O . THR B 1 50 ? 25.581 18.661 36.829 1.00 18.64 50 THR B O 1
ATOM 1615 N N . GLY B 1 51 ? 23.961 17.350 35.906 1.00 17.50 51 GLY B N 1
ATOM 1616 C CA . GLY B 1 51 ? 23.522 16.817 37.193 1.00 17.35 51 GLY B CA 1
ATOM 1617 C C . GLY B 1 51 ? 22.385 17.650 37.781 1.00 19.11 51 GLY B C 1
ATOM 1618 O O . GLY B 1 51 ? 21.736 17.251 38.766 1.00 16.49 51 GLY B O 1
ATOM 1619 N N . ILE B 1 52 ? 22.132 18.823 37.186 1.00 16.96 52 ILE B N 1
ATOM 1620 C CA . ILE B 1 52 ? 21.067 19.689 37.662 1.00 18.19 52 ILE B CA 1
ATOM 1621 C C . ILE B 1 52 ? 19.753 19.422 36.944 1.00 18.38 52 ILE B C 1
ATOM 1622 O O . ILE B 1 52 ? 19.739 19.245 35.719 1.00 17.19 52 ILE B O 1
ATOM 1627 N N . VAL B 1 53 ? 18.667 19.383 37.718 1.00 16.33 53 VAL B N 1
ATOM 1628 C CA . VAL B 1 53 ? 17.325 19.155 37.189 1.00 18.07 53 VAL B CA 1
ATOM 1629 C C . VAL B 1 53 ? 16.656 20.490 36.938 1.00 16.45 53 VAL B C 1
ATOM 1630 O O . VAL B 1 53 ? 16.602 21.338 37.823 1.00 17.34 53 VAL B O 1
ATOM 1634 N N . VAL B 1 54 ? 16.145 20.667 35.721 1.00 16.80 54 VAL B N 1
ATOM 1635 C CA . VAL B 1 54 ? 15.516 21.926 35.357 1.00 16.09 54 VAL B CA 1
ATOM 1636 C C . VAL B 1 54 ? 14.131 21.830 34.753 1.00 16.39 54 VAL B C 1
ATOM 1637 O O . VAL B 1 54 ? 13.631 20.740 34.423 1.00 16.33 54 VAL B O 1
ATOM 1641 N N . GLU B 1 55 ? 13.497 22.988 34.651 1.00 16.07 55 GLU B N 1
ATOM 1642 C CA . GLU B 1 55 ? 12.180 23.045 34.043 1.00 16.55 55 GLU B CA 1
ATOM 1643 C C . GLU B 1 55 ? 12.162 24.208 33.073 1.00 15.75 55 GLU B C 1
ATOM 1644 O O . GLU B 1 55 ? 12.492 25.345 33.434 1.00 13.52 55 GLU B O 1
ATOM 1650 N N . PRO B 1 56 ? 11.767 23.951 31.821 1.00 15.99 56 PRO B N 1
ATOM 1651 C CA . PRO B 1 56 ? 11.723 25.054 30.862 1.00 13.23 56 PRO B CA 1
ATOM 1652 C C . PRO B 1 56 ? 10.645 26.065 31.250 1.00 14.64 56 PRO B C 1
ATOM 1653 O O . PRO B 1 56 ? 9.517 25.693 31.689 1.00 12.87 56 PRO B O 1
ATOM 1657 N N . ILE B 1 57 ? 10.977 27.346 31.143 1.00 13.68 57 ILE B N 1
ATOM 1658 C CA . ILE B 1 57 ? 10.003 28.390 31.422 1.00 15.37 57 ILE B CA 1
ATOM 1659 C C . ILE B 1 57 ? 9.873 29.245 30.181 1.00 16.77 57 ILE B C 1
ATOM 1660 O O . ILE B 1 57 ? 10.498 28.953 29.157 1.00 20.48 57 ILE B O 1
ATOM 1665 N N . GLY B 1 58 ? 9.044 30.278 30.262 1.00 16.56 58 GLY B N 1
ATOM 1666 C CA . GLY B 1 58 ? 8.839 31.123 29.103 1.00 18.73 58 GLY B CA 1
ATOM 1667 C C . GLY B 1 58 ? 7.382 31.517 28.982 1.00 19.51 58 GLY B C 1
ATOM 1668 O O . GLY B 1 58 ? 6.535 31.086 29.766 1.00 18.87 58 GLY B O 1
ATOM 1669 N N . PHE B 1 59 ? 7.090 32.315 27.970 1.00 17.48 59 PHE B N 1
ATOM 1670 C CA . PHE B 1 59 ? 5.751 32.807 27.772 1.00 17.67 59 PHE B CA 1
ATOM 1671 C C . PHE B 1 59 ? 4.718 31.770 27.352 1.00 16.64 59 PHE B C 1
ATOM 1672 O O . PHE B 1 59 ? 4.980 30.894 26.513 1.00 13.03 59 PHE B O 1
ATOM 1680 N N . THR B 1 60 ? 3.534 31.898 27.935 1.00 15.48 60 THR B N 1
ATOM 1681 C CA . THR B 1 60 ? 2.436 31.037 27.577 1.00 18.48 60 THR B CA 1
ATOM 1682 C C . THR B 1 60 ? 1.124 31.774 27.724 1.00 19.49 60 THR B C 1
ATOM 1683 O O . THR B 1 60 ? 0.996 32.600 28.623 1.00 20.03 60 THR B O 1
ATOM 1687 N N . TYR B 1 61 ? 0.163 31.502 26.842 1.00 18.88 61 TYR B N 1
ATOM 1688 C CA . TYR B 1 61 ? -1.158 32.110 26.993 1.00 19.57 61 TYR B CA 1
ATOM 1689 C C . TYR B 1 61 ? -1.864 31.312 28.095 1.00 22.71 61 TYR B C 1
ATOM 1690 O O . TYR B 1 61 ? -2.853 31.761 28.657 1.00 25.27 61 TYR B O 1
ATOM 1699 N N . GLY B 1 62 ? -1.338 30.139 28.425 1.00 21.20 62 GLY B N 1
ATOM 1700 C CA . GLY B 1 62 ? -1.951 29.352 29.487 1.00 22.56 62 GLY B CA 1
ATOM 1701 C C . GLY B 1 62 ? -3.085 28.442 29.041 1.00 22.37 62 GLY B C 1
ATOM 1702 O O . GLY B 1 62 ? -3.966 28.076 29.817 1.00 24.54 62 GLY B O 1
ATOM 1703 N N . ILE B 1 63 ? -3.095 28.083 27.777 1.00 18.38 63 ILE B N 1
ATOM 1704 C CA . ILE B 1 63 ? -4.146 27.197 27.286 1.00 19.49 63 ILE B CA 1
ATOM 1705 C C . ILE B 1 63 ? -3.946 25.784 27.836 1.00 21.16 63 ILE B C 1
ATOM 1706 O O . ILE B 1 63 ? -2.828 25.287 27.861 1.00 19.92 63 ILE B O 1
ATOM 1711 N N . ILE B 1 64 ? -5.027 25.174 28.336 1.00 21.20 64 ILE B N 1
ATOM 1712 C CA . ILE B 1 64 ? -4.971 23.802 28.843 1.00 22.10 64 ILE B CA 1
ATOM 1713 C C . ILE B 1 64 ? -6.370 23.216 28.933 1.00 24.35 64 ILE B C 1
ATOM 1714 O O . ILE B 1 64 ? -7.296 23.860 29.424 1.00 25.81 64 ILE B O 1
ATOM 1719 N N . ASP B 1 65 ? -6.543 22.003 28.417 1.00 25.79 65 ASP B N 1
ATOM 1720 C CA . ASP B 1 65 ? -7.850 21.349 28.466 1.00 23.25 65 ASP B CA 1
ATOM 1721 C C . ASP B 1 65 ? -7.588 19.852 28.382 1.00 22.24 65 ASP B C 1
ATOM 1722 O O . ASP B 1 65 ? -6.430 19.430 28.330 1.00 18.20 65 ASP B O 1
ATOM 1727 N N . GLU B 1 66 ? -8.647 19.048 28.382 1.00 22.38 66 GLU B N 1
ATOM 1728 C CA . GLU B 1 66 ? -8.501 17.584 28.342 1.00 22.70 66 GLU B CA 1
ATOM 1729 C C . GLU B 1 66 ? -7.738 17.078 27.130 1.00 20.52 66 GLU B C 1
ATOM 1730 O O . GLU B 1 66 ? -7.250 15.940 27.096 1.00 21.21 66 GLU B O 1
ATOM 1736 N N . ASN B 1 67 ? -7.627 17.938 26.127 1.00 16.22 67 ASN B N 1
ATOM 1737 C CA . ASN B 1 67 ? -7.015 17.552 24.873 1.00 15.02 67 ASN B CA 1
ATOM 1738 C C . ASN B 1 67 ? -5.626 18.060 24.561 1.00 14.58 67 ASN B C 1
ATOM 1739 O O . ASN B 1 67 ? -4.986 17.551 23.653 1.00 14.51 67 ASN B O 1
ATOM 1744 N N . ALA B 1 68 ? -5.174 19.074 25.287 1.00 12.97 68 ALA B N 1
ATOM 1745 C CA . ALA B 1 68 ? -3.851 19.613 25.003 1.00 13.59 68 ALA B CA 1
ATOM 1746 C C . ALA B 1 68 ? -3.378 20.502 26.132 1.00 12.57 68 ALA B C 1
ATOM 1747 O O . ALA B 1 68 ? -4.184 21.023 26.914 1.00 15.69 68 ALA B O 1
ATOM 1749 N N . VAL B 1 69 ? -2.067 20.685 26.225 1.00 15.37 69 VAL B N 1
ATOM 1750 C CA . VAL B 1 69 ? -1.523 21.619 27.208 1.00 13.75 69 VAL B CA 1
ATOM 1751 C C . VAL B 1 69 ? -0.487 22.464 26.473 1.00 13.74 69 VAL B C 1
ATOM 1752 O O . VAL B 1 69 ? 0.370 21.955 25.704 1.00 13.68 69 VAL B O 1
ATOM 1756 N N . GLU B 1 70 ? -0.588 23.772 26.654 1.00 14.10 70 GLU B N 1
ATOM 1757 C CA . GLU B 1 70 ? 0.330 24.677 25.974 1.00 13.42 70 GLU B CA 1
ATOM 1758 C C . GLU B 1 70 ? 1.681 24.571 26.642 1.00 14.02 70 GLU B C 1
ATOM 1759 O O . GLU B 1 70 ? 1.759 24.414 27.860 1.00 14.51 70 GLU B O 1
ATOM 1765 N N . ARG B 1 71 ? 2.746 24.642 25.846 1.00 12.89 71 ARG B N 1
ATOM 1766 C CA . ARG B 1 71 ? 4.130 24.577 26.350 1.00 13.43 71 ARG B CA 1
ATOM 1767 C C . ARG B 1 71 ? 4.769 25.957 26.163 1.00 13.82 71 ARG B C 1
ATOM 1768 O O . ARG B 1 71 ? 4.415 26.686 25.234 1.00 11.80 71 ARG B O 1
ATOM 1776 N N . PRO B 1 72 ? 5.702 26.332 27.050 1.00 13.70 72 PRO B N 1
ATOM 1777 C CA . PRO B 1 72 ? 6.330 27.645 26.935 1.00 15.03 72 PRO B CA 1
ATOM 1778 C C . PRO B 1 72 ? 7.108 27.884 25.659 1.00 15.58 72 PRO B C 1
ATOM 1779 O O . PRO B 1 72 ? 7.705 26.967 25.069 1.00 16.41 72 PRO B O 1
ATOM 1783 N N . MET B 1 73 ? 7.083 29.135 25.206 1.00 15.31 73 MET B N 1
ATOM 1784 C CA . MET B 1 73 ? 7.806 29.505 23.995 1.00 12.92 73 MET B CA 1
ATOM 1785 C C . MET B 1 73 ? 9.307 29.454 24.240 1.00 10.91 73 MET B C 1
ATOM 1786 O O . MET B 1 73 ? 9.771 29.807 25.324 1.00 12.27 73 MET B O 1
ATOM 1791 N N . PRO B 1 74 ? 10.079 28.965 23.254 1.00 13.34 74 PRO B N 1
ATOM 1792 C CA . PRO B 1 74 ? 11.530 28.940 23.434 1.00 11.88 74 PRO B CA 1
ATOM 1793 C C . PRO B 1 74 ? 11.964 30.416 23.582 1.00 11.85 74 PRO B C 1
ATOM 1794 O O . PRO B 1 74 ? 11.255 31.338 23.170 1.00 12.53 74 PRO B O 1
ATOM 1798 N N . LEU B 1 75 ? 13.146 30.635 24.144 1.00 11.88 75 LEU B N 1
ATOM 1799 C CA . LEU B 1 75 ? 13.698 31.978 24.239 1.00 11.91 75 LEU B CA 1
ATOM 1800 C C . LEU B 1 75 ? 14.000 32.448 22.800 1.00 14.24 75 LEU B C 1
ATOM 1801 O O . LEU B 1 75 ? 13.762 33.599 22.421 1.00 13.28 75 LEU B O 1
ATOM 1806 N N . VAL B 1 76 ? 14.536 31.545 21.981 1.00 10.61 76 VAL B N 1
ATOM 1807 C CA . VAL B 1 76 ? 14.853 31.891 20.597 1.00 11.28 76 VAL B CA 1
ATOM 1808 C C . VAL B 1 76 ? 15.000 30.607 19.804 1.00 9.63 76 VAL B C 1
ATOM 1809 O O . VAL B 1 76 ? 15.322 29.566 20.372 1.00 10.26 76 VAL B O 1
ATOM 1813 N N . ILE B 1 77 ? 14.775 30.670 18.492 1.00 9.66 77 ILE B N 1
ATOM 1814 C CA . ILE B 1 77 ? 14.943 29.471 17.656 1.00 8.25 77 ILE B CA 1
ATOM 1815 C C . ILE B 1 77 ? 15.984 29.806 16.607 1.00 10.34 77 ILE B C 1
ATOM 1816 O O . ILE B 1 77 ? 15.789 30.718 15.779 1.00 10.71 77 ILE B O 1
ATOM 1821 N N . LEU B 1 78 ? 17.122 29.121 16.679 1.00 10.48 78 LEU B N 1
ATOM 1822 C CA . LEU B 1 78 ? 18.222 29.375 15.755 1.00 10.95 78 LEU B CA 1
ATOM 1823 C C . LEU B 1 78 ? 18.546 28.150 14.909 1.00 10.82 78 LEU B C 1
ATOM 1824 O O . LEU B 1 78 ? 18.646 27.056 15.423 1.00 11.35 78 LEU B O 1
ATOM 1829 N N . GLU B 1 79 ? 18.716 28.367 13.605 1.00 12.03 79 GLU B N 1
ATOM 1830 C CA . GLU B 1 79 ? 19.085 27.305 12.667 1.00 12.57 79 GLU B CA 1
ATOM 1831 C C . GLU B 1 79 ? 20.594 27.556 12.570 1.00 13.48 79 GLU B C 1
ATOM 1832 O O . GLU B 1 79 ? 21.047 28.534 11.960 1.00 14.32 79 GLU B O 1
ATOM 1838 N N . GLU B 1 80 ? 21.350 26.702 13.235 1.00 14.64 80 GLU B N 1
ATOM 1839 C CA . GLU B 1 80 ? 22.795 26.840 13.382 1.00 15.89 80 GLU B CA 1
ATOM 1840 C C . GLU B 1 80 ? 23.602 25.893 12.527 1.00 15.26 80 GLU B C 1
ATOM 1841 O O . GLU B 1 80 ? 23.234 24.738 12.370 1.00 15.86 80 GLU B O 1
ATOM 1847 N N . VAL B 1 81 ? 24.730 26.379 12.019 1.00 15.21 81 VAL B N 1
ATOM 1848 C CA . VAL B 1 81 ? 25.622 25.546 11.205 1.00 17.30 81 VAL B CA 1
ATOM 1849 C C . VAL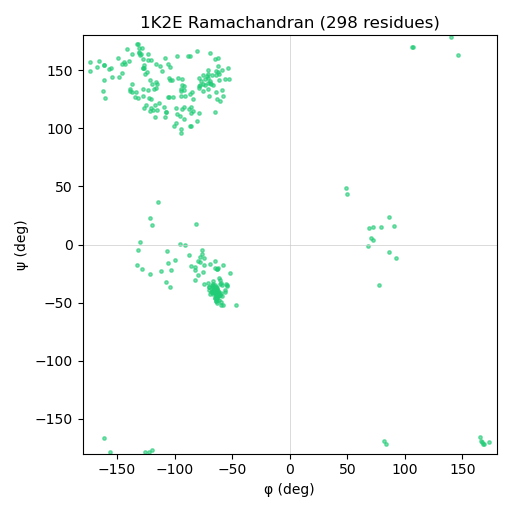 B 1 81 ? 26.684 24.881 12.127 1.00 16.06 81 VAL B C 1
ATOM 1850 O O . VAL B 1 81 ? 27.261 25.559 12.984 1.00 13.76 81 VAL B O 1
ATOM 1854 N N . VAL B 1 82 ? 26.912 23.573 11.981 1.00 13.95 82 VAL B N 1
ATOM 1855 C CA . VAL B 1 82 ? 27.983 22.904 12.716 1.00 16.28 82 VAL B CA 1
ATOM 1856 C C . VAL B 1 82 ? 28.776 22.203 11.613 1.00 17.74 82 VAL B C 1
ATOM 1857 O O . VAL B 1 82 ? 28.245 21.334 10.899 1.00 18.69 82 VAL B O 1
ATOM 1861 N N . LYS B 1 83 ? 30.039 22.583 11.448 1.00 16.38 83 LYS B N 1
ATOM 1862 C CA . LYS B 1 83 ? 30.853 22.001 10.378 1.00 15.89 83 LYS B CA 1
ATOM 1863 C C . LYS B 1 83 ? 31.912 21.033 10.866 1.00 15.21 83 LYS B C 1
ATOM 1864 O O . LYS B 1 83 ? 32.883 21.414 11.541 1.00 13.81 83 LYS B O 1
ATOM 1870 N N . TYR B 1 84 ? 31.728 19.772 10.495 1.00 14.57 84 TYR B N 1
ATOM 1871 C CA . TYR B 1 84 ? 32.680 18.727 10.841 1.00 13.28 84 TYR B CA 1
ATOM 1872 C C . TYR B 1 84 ? 33.402 18.433 9.533 1.00 14.89 84 TYR B C 1
ATOM 1873 O O . TYR B 1 84 ? 32.884 18.698 8.443 1.00 14.99 84 TYR B O 1
ATOM 1882 N N . PRO B 1 85 ? 34.625 17.910 9.615 1.00 14.40 85 PRO B N 1
ATOM 1883 C CA . PRO B 1 85 ? 35.268 17.647 8.325 1.00 13.84 85 PRO B CA 1
ATOM 1884 C C . PRO B 1 85 ? 34.447 16.751 7.401 1.00 16.34 85 PRO B C 1
ATOM 1885 O O . PRO B 1 85 ? 34.473 16.942 6.179 1.00 15.29 85 PRO B O 1
ATOM 1889 N N . GLU B 1 86 ? 33.705 15.803 7.981 1.00 15.35 86 GLU B N 1
ATOM 1890 C CA . GLU B 1 86 ? 32.962 14.853 7.159 1.00 18.64 86 GLU B CA 1
ATOM 1891 C C . GLU B 1 86 ? 31.610 15.339 6.634 1.00 19.48 86 GLU B C 1
ATOM 1892 O O . GLU B 1 86 ? 31.089 14.815 5.636 1.00 16.42 86 GLU B O 1
ATOM 1898 N N . GLU B 1 87 ? 31.068 16.371 7.267 1.00 17.66 87 GLU B N 1
ATOM 1899 C CA . GLU B 1 87 ? 29.766 16.849 6.853 1.00 18.51 87 GLU B CA 1
ATOM 1900 C C . GLU B 1 87 ? 29.400 18.122 7.578 1.00 18.57 87 GLU B C 1
ATOM 1901 O O . GLU B 1 87 ? 29.807 18.315 8.724 1.00 16.75 87 GLU B O 1
ATOM 1907 N N . THR B 1 88 ? 28.625 18.980 6.916 1.00 16.57 88 THR B N 1
ATOM 1908 C CA . THR B 1 88 ? 28.153 20.198 7.574 1.00 18.28 88 THR B CA 1
ATOM 1909 C C . THR B 1 88 ? 26.713 19.887 7.956 1.00 20.00 88 THR B C 1
ATOM 1910 O O . THR B 1 88 ? 25.913 19.384 7.146 1.00 17.92 88 THR B O 1
ATOM 1914 N N . HIS B 1 89 ? 26.436 20.099 9.227 1.00 16.35 89 HIS B N 1
ATOM 1915 C CA . HIS B 1 89 ? 25.130 19.822 9.816 1.00 18.41 89 HIS B CA 1
ATOM 1916 C C . HIS B 1 89 ? 24.391 21.117 10.029 1.00 18.69 89 HIS B C 1
ATOM 1917 O O . HIS B 1 89 ? 25.022 22.163 10.218 1.00 19.36 89 HIS B O 1
ATOM 1924 N N . ILE B 1 90 ? 23.060 21.075 10.012 1.00 16.54 90 ILE B N 1
ATOM 1925 C CA . ILE B 1 90 ? 22.313 22.303 10.248 1.00 16.51 90 ILE B CA 1
ATOM 1926 C C . ILE B 1 90 ? 21.412 21.901 11.401 1.00 15.66 90 ILE B C 1
ATOM 1927 O O . ILE B 1 90 ? 20.656 20.969 11.273 1.00 17.99 90 ILE B O 1
ATOM 1932 N N . HIS B 1 91 ? 21.525 22.581 12.535 1.00 15.09 91 HIS B N 1
ATOM 1933 C CA . HIS B 1 91 ? 20.695 22.239 13.702 1.00 15.54 91 HIS B CA 1
ATOM 1934 C C . HIS B 1 91 ? 19.595 23.265 13.888 1.00 15.54 91 HIS B C 1
ATOM 1935 O O . HIS B 1 91 ? 19.890 24.447 13.976 1.00 14.78 91 HIS B O 1
ATOM 1942 N N . PHE B 1 92 ? 18.348 22.804 13.973 1.00 11.75 92 PHE B N 1
ATOM 1943 C CA . PHE B 1 92 ? 17.207 23.709 14.195 1.00 11.97 92 PHE B CA 1
ATOM 1944 C C . PHE B 1 92 ? 17.082 23.629 15.714 1.00 10.99 92 PHE B C 1
ATOM 1945 O O . PHE B 1 92 ? 16.512 22.682 16.251 1.00 11.40 92 PHE B O 1
ATOM 1953 N N . ASP B 1 93 ? 17.632 24.644 16.379 1.00 13.01 93 ASP B N 1
ATOM 1954 C CA . ASP B 1 93 ? 17.767 24.653 17.836 1.00 10.92 93 ASP B CA 1
ATOM 1955 C C . ASP B 1 93 ? 16.685 25.422 18.571 1.00 12.93 93 ASP B C 1
ATOM 1956 O O . ASP B 1 93 ? 16.603 26.648 18.455 1.00 10.56 93 ASP B O 1
ATOM 1961 N N . LEU B 1 94 ? 15.857 24.692 19.309 1.00 10.97 94 LEU B N 1
ATOM 1962 C CA . LEU B 1 94 ? 14.814 25.303 20.151 1.00 11.73 94 LEU B CA 1
ATOM 1963 C C . LEU B 1 94 ? 15.538 25.614 21.466 1.00 11.19 94 LEU B C 1
ATOM 1964 O O . LEU B 1 94 ? 15.790 24.721 22.265 1.00 11.69 94 LEU B O 1
ATOM 1969 N N . ILE B 1 95 ? 15.893 26.879 21.673 1.00 9.81 95 ILE B N 1
ATOM 1970 C CA . ILE B 1 95 ? 16.627 27.258 22.868 1.00 10.28 95 ILE B CA 1
ATOM 1971 C C . ILE B 1 95 ? 15.651 27.725 23.955 1.00 10.82 95 ILE B C 1
ATOM 1972 O O . ILE B 1 95 ? 14.910 28.705 23.766 1.00 13.54 95 ILE B O 1
ATOM 1977 N N . TYR B 1 96 ? 15.613 26.996 25.054 1.00 10.60 96 TYR B N 1
ATOM 1978 C CA . TYR B 1 96 ? 14.713 27.329 26.163 1.00 9.60 96 TYR B CA 1
ATOM 1979 C C . TYR B 1 96 ? 15.394 28.008 27.332 1.00 11.84 96 TYR B C 1
ATOM 1980 O O . TYR B 1 96 ? 16.508 27.657 27.674 1.00 12.37 96 TYR B O 1
ATOM 1989 N N . LEU B 1 97 ? 14.704 28.978 27.926 1.00 11.92 97 LEU B N 1
ATOM 1990 C CA . LEU B 1 97 ? 15.128 29.546 29.191 1.00 13.10 97 LEU B CA 1
ATOM 1991 C C . LEU B 1 97 ? 14.651 28.461 30.200 1.00 13.88 97 LEU B C 1
ATOM 1992 O O . LEU B 1 97 ? 13.532 27.926 30.068 1.00 13.57 97 LEU B O 1
ATOM 1997 N N . VAL B 1 98 ? 15.481 28.106 31.180 1.00 12.65 98 VAL B N 1
ATOM 1998 C CA . VAL B 1 98 ? 15.051 27.086 32.174 1.00 12.25 98 VAL B CA 1
ATOM 1999 C C . VAL B 1 98 ? 15.305 27.570 33.584 1.00 13.85 98 VAL B C 1
ATOM 2000 O O . VAL B 1 98 ? 16.028 28.556 33.779 1.00 15.40 98 VAL B O 1
ATOM 2004 N N . LYS B 1 99 ? 14.687 26.910 34.560 1.00 15.01 99 LYS B N 1
ATOM 2005 C CA . LYS B 1 99 ? 14.919 27.263 35.961 1.00 16.43 99 LYS B CA 1
ATOM 2006 C C . LYS B 1 99 ? 15.306 25.969 36.672 1.00 15.87 99 LYS B C 1
ATOM 2007 O O . LYS B 1 99 ? 14.927 24.876 36.254 1.00 15.33 99 LYS B O 1
ATOM 2013 N N . ARG B 1 100 ? 16.087 26.099 37.728 1.00 17.04 100 ARG B N 1
ATOM 2014 C CA . ARG B 1 100 ? 16.539 24.934 38.514 1.00 19.13 100 ARG B CA 1
ATOM 2015 C C . ARG B 1 100 ? 15.395 24.428 39.362 1.00 18.94 100 ARG B C 1
ATOM 2016 O O . ARG B 1 100 ? 14.649 25.227 39.937 1.00 18.70 100 ARG B O 1
ATOM 2024 N N . VAL B 1 101 ? 15.226 23.117 39.444 1.00 20.81 101 VAL B N 1
ATOM 2025 C CA . VAL B 1 101 ? 14.185 22.603 40.330 1.00 20.35 101 VAL B CA 1
ATOM 2026 C C . VAL B 1 101 ? 14.728 21.486 41.210 1.00 22.35 101 VAL B C 1
ATOM 2027 O O . VAL B 1 101 ? 14.012 20.983 42.080 1.00 23.29 101 VAL B O 1
ATOM 2031 N N . GLY B 1 102 ? 15.974 21.086 40.983 1.00 20.06 102 GLY B N 1
ATOM 2032 C CA . GLY B 1 102 ? 16.560 20.018 41.781 1.00 21.07 102 GLY B CA 1
ATOM 2033 C C . GLY B 1 102 ? 17.916 19.594 41.264 1.00 21.82 102 GLY B C 1
ATOM 2034 O O . GLY B 1 102 ? 18.496 20.250 40.404 1.00 22.14 102 GLY B O 1
ATOM 2035 N N . GLY B 1 103 ? 18.435 18.492 41.793 1.00 22.69 103 GLY B N 1
ATOM 2036 C CA . GLY B 1 103 ? 19.725 18.007 41.336 1.00 23.25 103 GLY B CA 1
ATOM 2037 C C . GLY B 1 103 ? 20.891 18.721 41.986 1.00 23.49 103 GLY B C 1
ATOM 2038 O O . GLY B 1 103 ? 20.709 19.478 42.930 1.00 24.35 103 GLY B O 1
ATOM 2039 N N . ASP B 1 104 ? 22.090 18.500 41.466 1.00 24.73 104 ASP B N 1
ATOM 2040 C CA . ASP B 1 104 ? 23.289 19.090 42.068 1.00 25.50 104 ASP B CA 1
ATOM 2041 C C . ASP B 1 104 ? 24.359 19.029 41.001 1.00 24.65 104 ASP B C 1
ATOM 2042 O O . ASP B 1 104 ? 24.423 18.057 40.259 1.00 24.51 104 ASP B O 1
ATOM 2047 N N . LEU B 1 105 ? 25.184 20.071 40.913 1.00 23.38 105 LEU B N 1
ATOM 2048 C CA . LEU B 1 105 ? 26.221 20.161 39.892 1.00 23.07 105 LEU B CA 1
ATOM 2049 C C . LEU B 1 105 ? 27.267 19.049 39.935 1.00 25.23 105 LEU B C 1
ATOM 2050 O O . LEU B 1 105 ? 27.941 18.859 40.960 1.00 23.43 105 LEU B O 1
ATOM 2055 N N . LYS B 1 106 ? 27.401 18.346 38.802 1.00 24.23 106 LYS B N 1
ATOM 2056 C CA . LYS B 1 106 ? 28.329 17.250 38.610 1.00 24.97 106 LYS B CA 1
ATOM 2057 C C . LYS B 1 106 ? 29.293 17.523 37.455 1.00 23.01 106 LYS B C 1
ATOM 2058 O O . LYS B 1 106 ? 30.381 16.983 37.422 1.00 23.60 106 LYS B O 1
ATOM 2064 N N . ASN B 1 107 ? 28.895 18.362 36.503 1.00 19.98 107 ASN B N 1
ATOM 2065 C CA . ASN B 1 107 ? 29.747 18.695 35.366 1.00 22.24 107 ASN B CA 1
ATOM 2066 C C . ASN B 1 107 ? 29.289 20.025 34.813 1.00 21.96 107 ASN B C 1
ATOM 2067 O O . ASN B 1 107 ? 28.112 20.367 34.927 1.00 20.63 107 ASN B O 1
ATOM 2072 N N . GLY B 1 108 ? 30.215 20.768 34.218 1.00 21.90 108 GLY B N 1
ATOM 2073 C CA . GLY B 1 108 ? 29.860 22.078 33.698 1.00 20.28 108 GLY B CA 1
ATOM 2074 C C . GLY B 1 108 ? 30.445 23.167 34.570 1.00 21.68 108 GLY B C 1
ATOM 2075 O O . GLY B 1 108 ? 30.973 22.900 35.662 1.00 22.35 108 GLY B O 1
ATOM 2076 N N . GLU B 1 109 ? 30.365 24.402 34.092 1.00 20.85 109 GLU B N 1
ATOM 2077 C CA . GLU B 1 109 ? 30.926 25.533 34.813 1.00 19.78 109 GLU B CA 1
ATOM 2078 C C . GLU B 1 109 ? 30.028 26.740 34.812 1.00 20.19 109 GLU B C 1
ATOM 2079 O O . GLU B 1 109 ? 29.449 27.099 33.765 1.00 17.55 109 GLU B O 1
ATOM 2085 N N . TRP B 1 110 ? 29.932 27.400 35.970 1.00 19.26 110 TRP B N 1
ATOM 2086 C CA . TRP B 1 110 ? 29.127 28.604 36.065 1.00 18.59 110 TRP B CA 1
ATOM 2087 C C . TRP B 1 110 ? 30.015 29.745 35.577 1.00 21.00 110 TRP B C 1
ATOM 2088 O O . TRP B 1 110 ? 31.049 30.053 36.175 1.00 18.81 110 TRP B O 1
ATOM 2099 N N . ILE B 1 111 ? 29.623 30.352 34.460 1.00 18.97 111 ILE B N 1
ATOM 2100 C CA . ILE B 1 111 ? 30.383 31.435 33.857 1.00 19.52 111 ILE B CA 1
ATOM 2101 C C . ILE B 1 111 ? 29.721 32.815 34.079 1.00 21.43 111 ILE B C 1
ATOM 2102 O O . ILE B 1 111 ? 28.548 33.021 33.762 1.00 17.95 111 ILE B O 1
ATOM 2107 N N . ASP B 1 112 ? 30.477 33.779 34.606 1.00 21.97 112 ASP B N 1
ATOM 2108 C CA . ASP B 1 112 ? 29.969 35.133 34.794 1.00 22.56 112 ASP B CA 1
ATOM 2109 C C . ASP B 1 112 ? 29.516 35.684 33.426 1.00 22.25 112 ASP B C 1
ATOM 2110 O O . ASP B 1 112 ? 30.308 35.682 32.468 1.00 21.18 112 ASP B O 1
ATOM 2115 N N . VAL B 1 113 ? 28.282 36.192 33.345 1.00 21.82 113 VAL B N 1
ATOM 2116 C CA . VAL B 1 113 ? 27.765 36.664 32.056 1.00 22.01 113 VAL B CA 1
ATOM 2117 C C . VAL B 1 113 ? 28.509 37.861 31.488 1.00 25.55 113 VAL B C 1
ATOM 2118 O O . VAL B 1 113 ? 28.453 38.098 30.290 1.00 22.79 113 VAL B O 1
ATOM 2122 N N . ARG B 1 114 ? 29.225 38.597 32.335 1.00 25.77 114 ARG B N 1
ATOM 2123 C CA . ARG B 1 114 ? 29.951 39.765 31.857 1.00 29.35 114 ARG B CA 1
ATOM 2124 C C . ARG B 1 114 ? 31.344 39.315 31.477 1.00 29.69 114 ARG B C 1
ATOM 2125 O O . ARG B 1 114 ? 32.149 40.110 31.012 1.00 32.02 114 ARG B O 1
ATOM 2133 N N . GLU B 1 115 ? 31.622 38.031 31.646 1.00 31.90 115 GLU B N 1
ATOM 2134 C CA . GLU B 1 115 ? 32.939 37.490 31.302 1.00 33.32 115 GLU B CA 1
ATOM 2135 C C . GLU B 1 115 ? 32.903 36.401 30.225 1.00 32.60 115 GLU B C 1
ATOM 2136 O O . GLU B 1 115 ? 33.879 35.650 30.090 1.00 31.40 115 GLU B O 1
ATOM 2142 N N . ILE B 1 116 ? 31.796 36.292 29.478 1.00 30.70 116 ILE B N 1
ATOM 2143 C CA . ILE B 1 116 ? 31.694 35.272 28.427 1.00 31.47 116 ILE B CA 1
ATOM 2144 C C . ILE B 1 116 ? 32.718 35.441 27.307 1.00 33.34 116 ILE B C 1
ATOM 2145 O O . ILE B 1 116 ? 33.027 34.487 26.579 1.00 33.56 116 ILE B O 1
ATOM 2150 N N . ASP B 1 117 ? 33.268 36.639 27.173 1.00 34.20 117 ASP B N 1
ATOM 2151 C CA . ASP B 1 117 ? 34.254 36.861 26.131 1.00 37.95 117 ASP B CA 1
ATOM 2152 C C . ASP B 1 117 ? 35.589 36.218 26.488 1.00 37.48 117 ASP B C 1
ATOM 2153 O O . ASP B 1 117 ? 36.419 35.962 25.627 1.00 39.94 117 ASP B O 1
ATOM 2158 N N . ARG B 1 118 ? 35.775 35.902 27.760 1.00 38.95 118 ARG B N 1
ATOM 2159 C CA . ARG B 1 118 ? 37.033 35.322 28.210 1.00 37.27 118 ARG B CA 1
ATOM 2160 C C . ARG B 1 118 ? 37.207 33.849 27.904 1.00 35.33 118 ARG B C 1
ATOM 2161 O O . ARG B 1 118 ? 38.295 33.308 28.055 1.00 33.79 118 ARG B O 1
ATOM 2169 N N . ILE B 1 119 ? 36.140 33.189 27.476 1.00 31.69 119 ILE B N 1
ATOM 2170 C CA . ILE B 1 119 ? 36.243 31.766 27.170 1.00 29.43 119 ILE B CA 1
ATOM 2171 C C . ILE B 1 119 ? 35.824 31.493 25.736 1.00 26.47 119 ILE B C 1
ATOM 2172 O O . ILE B 1 119 ? 35.199 32.333 25.092 1.00 26.91 119 ILE B O 1
ATOM 2177 N N . GLU B 1 120 ? 36.177 30.313 25.247 1.00 24.87 120 GLU B N 1
ATOM 2178 C CA . GLU B 1 120 ? 35.875 29.930 23.877 1.00 22.36 120 GLU B CA 1
ATOM 2179 C C . GLU B 1 120 ? 34.459 29.348 23.886 1.00 17.80 120 GLU B C 1
ATOM 2180 O O . GLU B 1 120 ? 34.190 28.333 24.558 1.00 15.49 120 GLU B O 1
ATOM 2186 N N . THR B 1 121 ? 33.570 29.991 23.149 1.00 18.04 121 THR B N 1
ATOM 2187 C CA . THR B 1 121 ? 32.180 29.555 23.128 1.00 14.42 121 THR B CA 1
ATOM 2188 C C . THR B 1 121 ? 31.624 29.314 21.759 1.00 15.97 121 THR B C 1
ATOM 2189 O O . THR B 1 121 ? 32.085 29.876 20.751 1.00 16.11 121 THR B O 1
ATOM 2193 N N . PHE B 1 122 ? 30.621 28.443 21.723 1.00 13.28 122 PHE B N 1
ATOM 2194 C CA . PHE B 1 122 ? 29.928 28.176 20.465 1.00 13.37 122 PHE B CA 1
ATOM 2195 C C . PHE B 1 122 ? 29.367 29.541 20.021 1.00 14.73 122 PHE B C 1
ATOM 2196 O O . PHE B 1 122 ? 29.027 30.387 20.859 1.00 14.20 122 PHE B O 1
ATOM 2204 N N . PRO B 1 123 ? 29.231 29.778 18.706 1.00 13.83 123 PRO B N 1
ATOM 2205 C CA . PRO B 1 123 ? 28.722 31.084 18.245 1.00 15.83 123 PRO B CA 1
ATOM 2206 C C . PRO B 1 123 ? 27.351 31.480 18.807 1.00 17.75 123 PRO B C 1
ATOM 2207 O O . PRO B 1 123 ? 26.477 30.631 18.970 1.00 19.58 123 PRO B O 1
ATOM 2211 N N . ASN B 1 124 ? 27.182 32.758 19.097 1.00 16.00 124 ASN B N 1
ATOM 2212 C CA . ASN B 1 124 ? 25.886 33.265 19.603 1.00 22.33 124 ASN B CA 1
ATOM 2213 C C . ASN B 1 124 ? 25.546 32.852 21.065 1.00 21.85 124 ASN B C 1
ATOM 2214 O O . ASN B 1 124 ? 24.445 33.147 21.544 1.00 20.00 124 ASN B O 1
ATOM 2219 N N . VAL B 1 125 ? 26.466 32.163 21.760 1.00 20.80 125 VAL B N 1
ATOM 2220 C CA . VAL B 1 125 ? 26.234 31.873 23.179 1.00 19.97 125 VAL B CA 1
ATOM 2221 C C . VAL B 1 125 ? 26.074 33.271 23.832 1.00 19.24 125 VAL B C 1
ATOM 2222 O O . VAL B 1 125 ? 25.154 33.502 24.617 1.00 15.97 125 VAL B O 1
ATOM 2226 N N . ARG B 1 126 ? 26.944 34.221 23.483 1.00 18.53 126 ARG B N 1
ATOM 2227 C CA . ARG B 1 126 ? 26.814 35.552 24.087 1.00 20.59 126 ARG B CA 1
ATOM 2228 C C . ARG B 1 126 ? 25.492 36.237 23.715 1.00 19.46 126 ARG B C 1
ATOM 2229 O O . ARG B 1 126 ? 24.802 36.764 24.585 1.00 19.59 126 ARG B O 1
ATOM 2237 N N . LYS B 1 127 ? 25.158 36.276 22.425 1.00 18.53 127 LYS B N 1
ATOM 2238 C CA . LYS B 1 127 ? 23.891 36.919 22.026 1.00 20.09 127 LYS B CA 1
ATOM 2239 C C . LYS B 1 127 ? 22.687 36.294 22.741 1.00 18.19 127 LYS B C 1
ATOM 2240 O O . LYS B 1 127 ? 21.765 36.992 23.176 1.00 16.91 127 LYS B O 1
ATOM 2246 N N . VAL B 1 128 ? 22.721 34.981 22.895 1.00 14.93 128 VAL B N 1
ATOM 2247 C CA . VAL B 1 128 ? 21.616 34.306 23.546 1.00 14.89 128 VAL B CA 1
ATOM 2248 C C . VAL B 1 128 ? 21.567 34.618 25.031 1.00 15.85 128 VAL B C 1
ATOM 2249 O O . VAL B 1 128 ? 20.487 34.767 25.570 1.00 15.12 128 VAL B O 1
ATOM 2253 N N . VAL B 1 129 ? 22.718 34.745 25.699 1.00 14.28 129 VAL B N 1
ATOM 2254 C CA . VAL B 1 129 ? 22.633 35.042 27.129 1.00 15.93 129 VAL B CA 1
ATOM 2255 C C . VAL B 1 129 ? 22.040 36.440 27.307 1.00 14.73 129 VAL B C 1
ATOM 2256 O O . VAL B 1 129 ? 21.299 36.695 28.263 1.00 14.52 129 VAL B O 1
ATOM 2260 N N . SER B 1 130 ? 22.343 37.343 26.384 1.00 14.77 130 SER B N 1
ATOM 2261 C CA . SER B 1 130 ? 21.770 38.674 26.465 1.00 17.53 130 SER B CA 1
ATOM 2262 C C . SER B 1 130 ? 20.229 38.586 26.373 1.00 18.27 130 SER B C 1
ATOM 2263 O O . SER B 1 130 ? 19.498 39.292 27.101 1.00 16.73 130 SER B O 1
ATOM 2266 N N . LEU B 1 131 ? 19.719 37.742 25.475 1.00 13.91 131 LEU B N 1
ATOM 2267 C CA . LEU B 1 131 ? 18.271 37.603 25.357 1.00 13.86 131 LEU B CA 1
ATOM 2268 C C . LEU B 1 131 ? 17.694 37.013 26.629 1.00 13.40 131 LEU B C 1
ATOM 2269 O O . LEU B 1 131 ? 16.619 37.392 27.079 1.00 15.15 131 LEU B O 1
ATOM 2274 N N . ALA B 1 132 ? 18.415 36.079 27.210 1.00 12.39 132 ALA B N 1
ATOM 2275 C CA . ALA B 1 132 ? 17.962 35.437 28.442 1.00 15.46 132 ALA B CA 1
ATOM 2276 C C . ALA B 1 132 ? 17.882 36.456 29.568 1.00 16.04 132 ALA B C 1
ATOM 2277 O O . ALA B 1 132 ? 16.906 36.492 30.339 1.00 14.79 132 ALA B O 1
ATOM 2279 N N . LEU B 1 133 ? 18.914 37.284 29.673 1.00 13.18 133 LEU B N 1
ATOM 2280 C CA . LEU B 1 133 ? 18.945 38.297 30.730 1.00 16.37 133 LEU B CA 1
ATOM 2281 C C . LEU B 1 133 ? 17.812 39.273 30.553 1.00 14.15 133 LEU B C 1
ATOM 2282 O O . LEU B 1 133 ? 17.122 39.619 31.502 1.00 16.51 133 LEU B O 1
ATOM 2287 N N . SER B 1 134 ? 17.586 39.703 29.320 1.00 17.01 134 SER B N 1
ATOM 2288 C CA . SER B 1 134 ? 16.494 40.654 29.073 1.00 17.31 134 SER B CA 1
ATOM 2289 C C . SER B 1 134 ? 15.121 40.057 29.420 1.00 19.62 134 SER B C 1
ATOM 2290 O O . SER B 1 134 ? 14.221 40.758 29.905 1.00 18.73 134 SER B O 1
ATOM 2293 N N . THR B 1 135 ? 14.950 38.773 29.122 1.00 18.63 135 THR B N 1
ATOM 2294 C CA . THR B 1 135 ? 13.703 38.052 29.403 1.00 18.58 135 THR B CA 1
ATOM 2295 C C . THR B 1 135 ? 13.489 37.882 30.912 1.00 19.90 135 THR B C 1
ATOM 2296 O O . THR B 1 135 ? 12.358 38.055 31.405 1.00 21.62 135 THR B O 1
ATOM 2300 N N . LEU B 1 136 ? 14.561 37.580 31.648 1.00 17.32 136 LEU B N 1
ATOM 2301 C CA . LEU B 1 136 ? 14.471 37.411 33.107 1.00 18.38 136 LEU B CA 1
ATOM 2302 C C . LEU B 1 136 ? 14.117 38.781 33.724 1.00 18.28 136 LEU B C 1
ATOM 2303 O O . LEU B 1 136 ? 13.369 38.858 34.704 1.00 20.24 136 LEU B O 1
ATOM 2308 N N . TYR B 1 137 ? 14.674 39.847 33.160 1.00 16.97 137 TYR B N 1
ATOM 2309 C CA . TYR B 1 137 ? 14.361 41.203 33.645 1.00 19.17 137 TYR B CA 1
ATOM 2310 C C . TYR B 1 137 ? 12.871 41.509 33.390 1.00 22.65 137 TYR B C 1
ATOM 2311 O O . TYR B 1 137 ? 12.171 42.024 34.272 1.00 22.64 137 TYR B O 1
ATOM 2320 N N . ARG B 1 138 ? 12.390 41.193 32.190 1.00 22.79 138 ARG B N 1
ATOM 2321 C CA . ARG B 1 138 ? 10.985 41.434 31.855 1.00 26.63 138 ARG B CA 1
ATOM 2322 C C . ARG B 1 138 ? 10.092 40.647 32.795 1.00 29.61 138 ARG B C 1
ATOM 2323 O O . ARG B 1 138 ? 8.992 41.085 33.124 1.00 32.91 138 ARG B O 1
ATOM 2331 N N . LEU B 1 139 ? 10.553 39.474 33.206 1.00 29.45 139 LEU B N 1
ATOM 2332 C CA . LEU B 1 139 ? 9.789 38.627 34.112 1.00 29.63 139 LEU B CA 1
ATOM 2333 C C . LEU B 1 139 ? 9.844 39.140 35.556 1.00 30.51 139 LEU B C 1
ATOM 2334 O O . LEU B 1 139 ? 9.123 38.654 36.421 1.00 30.93 139 LEU B O 1
ATOM 2339 N N . GLY B 1 140 ? 10.678 40.139 35.798 1.00 29.90 140 GLY B N 1
ATOM 2340 C CA . GLY B 1 140 ? 10.814 40.678 37.143 1.00 29.43 140 GLY B CA 1
ATOM 2341 C C . GLY B 1 140 ? 11.699 39.788 37.997 1.00 29.01 140 GLY B C 1
ATOM 2342 O O . GLY B 1 140 ? 11.708 39.918 39.222 1.00 30.61 140 GLY B O 1
ATOM 2343 N N . LYS B 1 141 ? 12.453 38.876 37.382 1.00 27.96 141 LYS B N 1
ATOM 2344 C CA . LYS B 1 141 ? 13.310 37.989 38.170 1.00 26.86 141 LYS B CA 1
ATOM 2345 C C . LYS B 1 141 ? 14.639 38.630 38.557 1.00 27.99 141 LYS B C 1
ATOM 2346 O O . LYS B 1 141 ? 15.216 38.304 39.608 1.00 28.51 141 LYS B O 1
ATOM 2352 N N . ILE B 1 142 ? 15.142 39.535 37.716 1.00 24.76 142 ILE B N 1
ATOM 2353 C CA . ILE B 1 142 ? 16.406 40.209 38.004 1.00 21.53 142 ILE B CA 1
ATOM 2354 C C . ILE B 1 142 ? 16.250 41.687 37.674 1.00 20.74 142 ILE B C 1
ATOM 2355 O O . ILE B 1 142 ? 15.320 42.067 36.963 1.00 18.88 142 ILE B O 1
ATOM 2360 N N . SER B 1 143 ? 17.160 42.514 38.170 1.00 18.12 143 SER B N 1
ATOM 2361 C CA . SER B 1 143 ? 17.037 43.943 37.927 1.00 19.39 143 SER B CA 1
ATOM 2362 C C . SER B 1 143 ? 17.541 44.309 36.554 1.00 17.07 143 SER B C 1
ATOM 2363 O O . SER B 1 143 ? 18.196 43.507 35.902 1.00 17.51 143 SER B O 1
ATOM 2366 N N . LYS B 1 144 ? 17.234 45.525 36.102 1.00 15.49 144 LYS B N 1
ATOM 2367 C CA . LYS B 1 144 ? 17.728 45.931 34.784 1.00 16.81 144 LYS B CA 1
ATOM 2368 C C . LYS B 1 144 ? 19.263 45.961 34.725 1.00 16.69 144 LYS B C 1
ATOM 2369 O O . LYS B 1 144 ? 19.852 45.551 33.735 1.00 19.17 144 LYS B O 1
ATOM 2375 N N . LEU B 1 145 ? 19.919 46.443 35.783 1.00 16.02 145 LEU B N 1
ATOM 2376 C CA . LEU B 1 145 ? 21.373 46.507 35.762 1.00 15.62 145 LEU B CA 1
ATOM 2377 C C . LEU B 1 145 ? 21.975 45.107 35.706 1.00 14.61 145 LEU B C 1
ATOM 2378 O O . LEU B 1 145 ? 22.972 44.900 35.011 1.00 16.47 145 LEU B O 1
ATOM 2383 N N . ALA B 1 146 ? 21.397 44.160 36.442 1.00 13.65 146 ALA B N 1
ATOM 2384 C CA . ALA B 1 146 ? 21.883 42.778 36.364 1.00 17.46 146 ALA B CA 1
ATOM 2385 C C . ALA B 1 146 ? 21.707 42.231 34.926 1.00 19.00 146 ALA B C 1
ATOM 2386 O O . ALA B 1 146 ? 22.494 41.376 34.482 1.00 18.85 146 ALA B O 1
ATOM 2388 N N . ALA B 1 147 ? 20.710 42.728 34.181 1.00 16.56 147 ALA B N 1
ATOM 2389 C CA . ALA B 1 147 ? 20.495 42.228 32.828 1.00 18.96 147 ALA B CA 1
ATOM 2390 C C . ALA B 1 147 ? 21.296 42.946 31.767 1.00 20.17 147 ALA B C 1
ATOM 2391 O O . ALA B 1 147 ? 21.340 42.505 30.617 1.00 21.39 147 ALA B O 1
ATOM 2393 N N . ALA B 1 148 ? 21.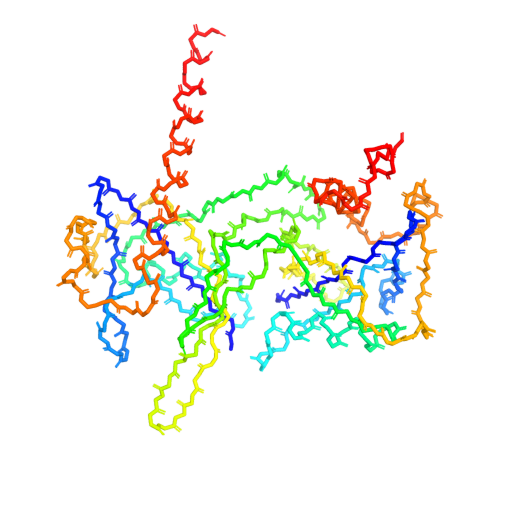944 44.051 32.128 1.00 22.69 148 ALA B N 1
ATOM 2394 C CA . ALA B 1 148 ? 22.712 44.762 31.124 1.00 29.21 148 ALA B CA 1
ATOM 2395 C C . ALA B 1 148 ? 24.051 44.049 30.916 1.00 34.70 148 ALA B C 1
ATOM 2396 O O . ALA B 1 148 ? 24.639 43.497 31.861 1.00 38.60 148 ALA B O 1
ATOM 2398 N N . LEU B 1 149 ? 24.505 44.032 29.673 1.00 38.97 149 LEU B N 1
ATOM 2399 C CA . LEU B 1 149 ? 25.767 43.412 29.314 1.00 45.26 149 LEU B CA 1
ATOM 2400 C C . LEU B 1 149 ? 26.647 44.419 28.574 1.00 49.94 149 LEU B C 1
ATOM 2401 O O . LEU B 1 149 ? 26.252 45.566 28.380 1.00 51.07 149 LEU B O 1
ATOM 2406 N N . GLU 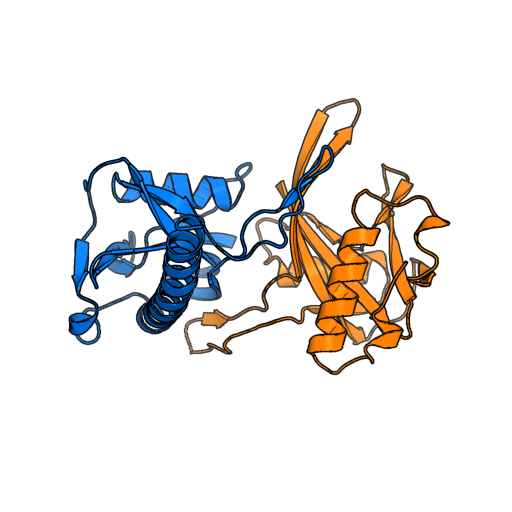B 1 150 ? 27.830 43.969 28.156 1.00 54.78 150 GLU B N 1
ATOM 2407 C CA . GLU B 1 150 ? 28.780 44.799 27.415 1.00 59.03 150 GLU B CA 1
ATOM 2408 C C . GLU B 1 150 ? 29.248 45.935 28.319 1.00 60.53 150 GLU B C 1
ATOM 2409 O O . GLU B 1 150 ? 29.583 47.021 27.790 1.00 63.31 150 GLU B O 1
#

B-factor: mean 21.29, std 10.46, range [6.52, 71.86]

Sequence (302 aa):
MIVTSGVLVENGKVLLVKHKRLGVYIYPGGHVEHNETPIEAVKREFEEETGIVVEPIGFTYGIIDENAVERPMPLVILEEVVKYPEETHIHFDLIYLVKRVGGDLKNGEWIDVREIDRIETFPNVRKVVSLALSTLYRLGKISKLAAALEHHMIVTSGVLVENGKVLLVKHKRLGVYIYPGGHVEHNETPIEAVKREFEEETGIVVEPIGFTYGIIDENAVERPMPLVILEEVVKYPEETHIHFDLIYLVKRVGGDLKNGEWIDVREIDRIETFPNVRKVVSLALSTLYRLGKISKLAAALE

Organism: Pyrobaculum aerophilum (strain ATCC 51768 / DSM 7523 / JCM 9630 / CI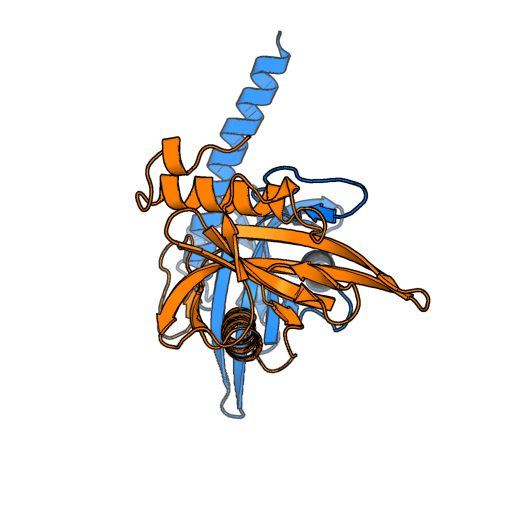P 104966 / NBRC 100827 / IM2) (NCBI:txid178306)

Radius of gyration: 20.42 Å; Cα contacts (8 Å, |Δi|>4): 631; chains: 2; bounding box: 58×60×48 Å

Nearest PDB structures (foldseek):
  1k2e-assembly1_A  TM=9.536E-01  e=2.768E-29  Pyrobaculum aerophilum
  6nci-assembly1_B  TM=7.270E-01  e=1.398E-07  Bacillus cereus ATCC 14579
  3f6a-assembly1_B  TM=7.071E-01  e=5.860E-07  Clostridium perfringens ATCC 13124
  4hfq-assembly1_B  TM=6.424E-01  e=1.583E-07  Streptococcus pneumoniae TIGR4
  6nci-assembly1_A  TM=6.349E-01  e=2.449E-07  Bacillus cereus ATCC 14579